Protein AF-A0A4S8NHE9-F1 (afdb_monomer)

Structure (mmCIF, N/CA/C/O backbone):
data_AF-A0A4S8NHE9-F1
#
_entry.id   AF-A0A4S8NHE9-F1
#
loop_
_atom_site.group_PDB
_atom_site.id
_atom_site.type_symbol
_atom_site.label_atom_id
_atom_site.label_alt_id
_atom_site.label_comp_id
_atom_site.label_asym_id
_atom_site.label_entity_id
_atom_site.label_seq_id
_atom_site.pdbx_PDB_ins_code
_atom_site.Cartn_x
_atom_site.Cartn_y
_atom_site.Cartn_z
_atom_site.occupancy
_atom_site.B_iso_or_equiv
_atom_site.auth_seq_id
_atom_site.auth_comp_id
_atom_site.auth_asym_id
_atom_site.auth_atom_id
_atom_site.pdbx_PDB_model_num
ATOM 1 N N . MET A 1 1 ? -18.499 -9.529 12.218 1.00 80.69 1 MET A N 1
ATOM 2 C CA . MET A 1 1 ? -17.441 -8.910 11.389 1.00 80.69 1 MET A CA 1
ATOM 3 C C . MET A 1 1 ? -16.117 -8.971 12.126 1.00 80.69 1 MET A C 1
ATOM 5 O O . MET A 1 1 ? -16.088 -8.641 13.304 1.00 80.69 1 MET A O 1
ATOM 9 N N . LEU A 1 2 ? -15.049 -9.394 11.456 1.00 87.06 2 LEU A N 1
ATOM 10 C CA . LEU A 1 2 ? -13.771 -9.706 12.094 1.00 87.06 2 LEU A CA 1
ATOM 11 C C . LEU A 1 2 ? -13.093 -8.511 12.779 1.00 87.06 2 LEU A C 1
ATOM 13 O O . LEU A 1 2 ? -12.675 -8.647 13.921 1.00 87.06 2 LEU A O 1
ATOM 17 N N . GLY A 1 3 ? -13.027 -7.337 12.139 1.00 91.06 3 GLY A N 1
ATOM 18 C CA . GLY A 1 3 ? -12.397 -6.159 12.755 1.00 91.06 3 GLY A CA 1
ATOM 19 C C . GLY A 1 3 ? -13.032 -5.771 14.095 1.00 91.06 3 GLY A C 1
ATOM 20 O O . GLY A 1 3 ? -12.332 -5.404 15.033 1.00 91.06 3 GLY A O 1
ATOM 21 N N . LEU A 1 4 ? -14.352 -5.952 14.228 1.00 92.31 4 LEU A N 1
ATOM 22 C CA . LEU A 1 4 ? -15.060 -5.788 15.503 1.00 92.31 4 LEU A CA 1
ATOM 23 C C . LEU A 1 4 ? -14.659 -6.847 16.533 1.00 92.31 4 LEU A C 1
ATOM 25 O O . LEU A 1 4 ? -14.508 -6.519 17.705 1.00 92.31 4 LEU A O 1
ATOM 29 N N . ALA A 1 5 ? -14.521 -8.106 16.111 1.00 93.56 5 ALA A N 1
ATOM 30 C CA . ALA A 1 5 ? -14.123 -9.196 16.996 1.00 93.56 5 ALA A CA 1
ATOM 31 C C . ALA A 1 5 ? -12.700 -8.978 17.531 1.00 93.56 5 ALA A C 1
ATOM 33 O O . ALA A 1 5 ? -12.503 -9.009 18.740 1.00 93.56 5 ALA A O 1
ATOM 34 N N . ILE A 1 6 ? -11.753 -8.639 16.651 1.00 94.19 6 ILE A N 1
ATOM 35 C CA . ILE A 1 6 ? -10.363 -8.334 17.018 1.00 94.19 6 ILE A CA 1
ATOM 36 C C . ILE A 1 6 ? -10.301 -7.133 17.968 1.00 94.19 6 ILE A C 1
ATOM 38 O O . ILE A 1 6 ? -9.641 -7.201 19.000 1.00 94.19 6 ILE A O 1
ATOM 42 N N . ALA A 1 7 ? -11.024 -6.048 17.671 1.00 95.75 7 ALA A N 1
ATOM 43 C CA . ALA A 1 7 ? -11.053 -4.872 18.541 1.00 95.75 7 ALA A CA 1
ATOM 44 C C . ALA A 1 7 ? -11.579 -5.191 19.949 1.00 95.75 7 ALA A C 1
ATOM 46 O O . ALA A 1 7 ? -11.034 -4.704 20.938 1.00 95.75 7 ALA A O 1
ATOM 47 N N . ARG A 1 8 ? -12.619 -6.031 20.049 1.00 94.88 8 ARG A N 1
ATOM 48 C CA . ARG A 1 8 ? -13.179 -6.472 21.336 1.00 94.88 8 ARG A CA 1
ATOM 49 C C . ARG A 1 8 ? -12.203 -7.356 22.107 1.00 94.88 8 ARG A C 1
ATOM 51 O O . ARG A 1 8 ? -12.010 -7.114 23.294 1.00 94.88 8 ARG A O 1
ATOM 58 N N . GLU A 1 9 ? -11.587 -8.322 21.434 1.00 96.56 9 GLU A N 1
ATOM 59 C CA . GLU A 1 9 ? -10.632 -9.255 22.038 1.00 96.56 9 GLU A CA 1
ATOM 60 C C . GLU A 1 9 ? -9.410 -8.518 22.597 1.00 96.56 9 GLU A C 1
ATOM 62 O O . GLU A 1 9 ? -9.062 -8.658 23.767 1.00 96.56 9 GLU A O 1
ATOM 67 N N . LEU A 1 10 ? -8.819 -7.634 21.789 1.00 94.69 10 LEU A N 1
ATOM 68 C CA . LEU A 1 10 ? -7.652 -6.842 22.180 1.00 94.69 10 LEU A CA 1
ATOM 69 C C . LEU A 1 10 ? -7.998 -5.657 23.094 1.00 94.69 10 LEU A C 1
ATOM 71 O O . LEU A 1 10 ? -7.098 -4.980 23.585 1.00 94.69 10 LEU A O 1
ATOM 75 N N . ARG A 1 11 ? -9.291 -5.386 23.322 1.00 95.75 11 ARG A N 1
ATOM 76 C CA . ARG A 1 11 ? -9.798 -4.215 24.061 1.00 95.75 11 ARG A CA 1
ATOM 77 C C . ARG A 1 11 ? -9.254 -2.888 23.517 1.00 95.75 11 ARG A C 1
ATOM 79 O O . ARG A 1 11 ? -8.963 -1.963 24.275 1.00 95.75 11 ARG A O 1
ATOM 86 N N . LEU A 1 12 ? -9.136 -2.796 22.196 1.00 96.12 12 LEU A N 1
ATOM 87 C CA . LEU A 1 12 ? -8.629 -1.625 21.484 1.00 96.12 12 LEU A CA 1
ATOM 88 C C . LEU A 1 12 ? -9.765 -0.854 20.797 1.00 96.12 12 LEU A C 1
ATOM 90 O O . LEU A 1 12 ? -10.784 -1.443 20.419 1.00 96.12 12 LEU A O 1
ATOM 94 N N . PRO A 1 13 ? -9.613 0.468 20.591 1.00 95.69 13 PRO A N 1
ATOM 95 C CA . PRO A 1 13 ? -10.589 1.237 19.834 1.00 95.69 13 PRO A CA 1
ATOM 96 C C . PRO A 1 13 ? -10.616 0.782 18.370 1.00 95.69 13 PRO A C 1
ATOM 98 O O . PRO A 1 13 ? -9.572 0.611 17.741 1.00 95.69 13 PRO A O 1
ATOM 101 N N . LEU A 1 14 ? -11.823 0.645 17.816 1.00 97.06 14 LEU A N 1
ATOM 102 C CA . LEU A 1 14 ? -12.029 0.411 16.389 1.00 97.06 14 LEU A CA 1
ATOM 103 C C . LEU A 1 14 ? -12.259 1.736 15.655 1.00 97.06 14 LEU A C 1
ATOM 105 O O . LEU A 1 14 ? -13.184 2.484 15.987 1.00 97.06 14 LEU A O 1
ATOM 109 N N . THR A 1 15 ? -11.470 1.975 14.610 1.00 97.56 15 THR A N 1
ATOM 110 C CA . THR A 1 15 ? -11.735 2.999 13.593 1.00 97.56 15 THR A CA 1
ATOM 111 C C . THR A 1 15 ? -12.095 2.321 12.278 1.00 97.56 15 THR A C 1
ATOM 113 O O . THR A 1 15 ? -11.394 1.421 11.822 1.00 97.56 15 THR A O 1
ATOM 116 N N . VAL A 1 16 ? -13.184 2.754 11.652 1.00 96.81 16 VAL A N 1
ATOM 117 C CA . VAL A 1 16 ? -13.586 2.288 10.323 1.00 96.81 16 VAL A CA 1
ATOM 118 C C . VAL A 1 16 ? -13.052 3.267 9.294 1.00 96.81 16 VAL A C 1
ATOM 120 O O . VAL A 1 16 ? -13.293 4.468 9.386 1.00 96.81 16 VAL A O 1
ATOM 123 N N . LEU A 1 17 ? -12.329 2.756 8.313 1.00 96.06 17 LEU A N 1
ATOM 124 C CA . LEU A 1 17 ? -11.775 3.516 7.211 1.00 96.06 17 LEU A CA 1
ATOM 125 C C . LEU A 1 17 ? -12.515 3.117 5.933 1.00 96.06 17 LEU A C 1
ATOM 127 O O . LEU A 1 17 ? -12.529 1.944 5.581 1.00 96.06 17 LEU A O 1
ATOM 131 N N . SER A 1 18 ? -13.136 4.067 5.237 1.00 94.56 18 SER A N 1
ATOM 132 C CA . SER A 1 18 ? -13.859 3.786 3.988 1.00 94.56 18 SER A CA 1
ATOM 133 C C . SER A 1 18 ? -13.737 4.938 2.989 1.00 94.56 18 SER A C 1
ATOM 135 O O . SER A 1 18 ? -13.280 6.023 3.332 1.00 94.56 18 SER A O 1
ATOM 137 N N . VAL A 1 19 ? -14.132 4.731 1.733 1.00 93.19 19 VAL A N 1
ATOM 138 C CA . VAL A 1 19 ? -14.064 5.774 0.692 1.00 93.19 19 VAL A CA 1
ATOM 139 C C . VAL A 1 19 ? -14.996 6.945 1.031 1.00 93.19 19 VAL A C 1
ATOM 141 O O . VAL A 1 19 ? -14.605 8.112 0.968 1.00 93.19 19 VAL A O 1
ATOM 144 N N . GLN A 1 20 ? -16.221 6.633 1.455 1.00 92.38 20 GLN A N 1
ATOM 145 C CA . GLN A 1 20 ? -17.248 7.589 1.870 1.00 92.38 20 GLN A CA 1
ATOM 146 C C . GLN A 1 20 ? -17.927 7.098 3.146 1.00 92.38 20 GLN A C 1
ATOM 148 O O . GLN A 1 20 ? -17.906 5.907 3.448 1.00 92.38 20 GLN A O 1
ATOM 153 N N . LYS A 1 21 ? -18.559 8.014 3.886 1.00 88.19 21 LYS A N 1
ATOM 154 C CA . LYS A 1 21 ? -19.239 7.677 5.142 1.00 88.19 21 LYS A CA 1
ATOM 155 C C . LYS A 1 21 ? -20.337 6.635 4.913 1.00 88.19 21 LYS A C 1
ATOM 157 O O . LYS A 1 21 ? -20.386 5.639 5.630 1.00 88.19 21 LYS A O 1
ATOM 162 N N . ASP A 1 22 ? -21.134 6.836 3.868 1.00 87.19 22 ASP A N 1
ATOM 163 C CA . ASP A 1 22 ? -22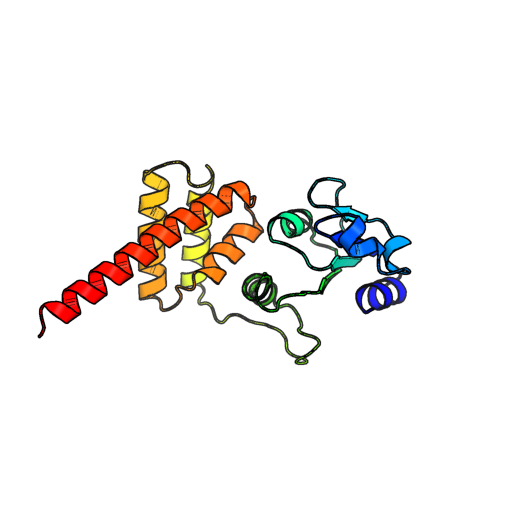.290 5.989 3.570 1.00 87.19 22 ASP A CA 1
ATOM 164 C C . ASP A 1 22 ? -21.897 4.554 3.190 1.00 87.19 22 ASP A C 1
ATOM 166 O O . ASP A 1 22 ? -22.604 3.608 3.521 1.00 87.19 22 ASP A O 1
ATOM 170 N N . GLY A 1 23 ? -20.697 4.362 2.630 1.00 81.00 23 GLY A N 1
ATOM 171 C CA . GLY A 1 23 ? -20.178 3.038 2.270 1.00 81.00 23 GLY A CA 1
ATOM 172 C C . GLY A 1 23 ? -20.006 2.078 3.454 1.00 81.00 23 GLY A C 1
ATOM 173 O O . GLY A 1 23 ? -20.049 0.864 3.263 1.00 81.00 23 GLY A O 1
ATOM 174 N N . ALA A 1 24 ? -19.850 2.601 4.675 1.00 81.81 24 ALA A N 1
ATOM 175 C CA . ALA A 1 24 ? -19.736 1.800 5.895 1.00 81.81 24 ALA A CA 1
ATOM 176 C C . ALA A 1 24 ? -20.990 1.859 6.783 1.00 81.81 24 ALA A C 1
ATOM 178 O O . ALA A 1 24 ? -21.284 0.893 7.490 1.00 81.81 24 ALA A O 1
ATOM 179 N N . THR A 1 25 ? -21.748 2.962 6.770 1.00 85.94 25 THR A N 1
ATOM 180 C CA . THR A 1 25 ? -22.905 3.142 7.670 1.00 85.94 25 THR A CA 1
ATOM 181 C C . THR A 1 25 ? -24.099 2.257 7.326 1.00 85.94 25 THR A C 1
ATOM 183 O O . THR A 1 25 ? -24.939 2.038 8.197 1.00 85.94 25 THR A O 1
ATOM 186 N N . HIS A 1 26 ? -24.162 1.683 6.119 1.00 83.19 26 HIS A N 1
ATOM 187 C CA . HIS A 1 26 ? -25.145 0.644 5.789 1.00 83.19 26 HIS A CA 1
ATOM 188 C C . HIS A 1 26 ? -25.044 -0.589 6.700 1.00 83.19 26 HIS A C 1
ATOM 190 O O . HIS A 1 26 ? -26.033 -1.300 6.867 1.00 83.19 26 HIS A O 1
ATOM 196 N N . HIS A 1 27 ? -23.885 -0.837 7.322 1.00 86.19 27 HIS A N 1
ATOM 197 C CA . HIS A 1 27 ? -23.735 -1.884 8.324 1.00 86.19 27 HIS A CA 1
ATOM 198 C C . HIS A 1 27 ? -23.999 -1.316 9.736 1.00 86.19 27 HIS A C 1
ATOM 200 O O . HIS A 1 27 ? -23.167 -0.554 10.245 1.00 86.19 27 HIS A O 1
ATOM 206 N N . PRO A 1 28 ? -25.077 -1.727 10.442 1.00 88.75 28 PRO A N 1
ATOM 207 C CA . PRO A 1 28 ? -25.485 -1.111 11.711 1.00 88.75 28 PRO A CA 1
ATOM 208 C C . PRO A 1 28 ? -24.408 -1.129 12.799 1.00 88.75 28 PRO A C 1
ATOM 210 O O . PRO A 1 28 ? -24.286 -0.180 13.568 1.00 88.75 28 PRO A O 1
ATOM 213 N N . GLU A 1 29 ? -23.596 -2.189 12.859 1.00 90.81 29 GLU A N 1
ATOM 214 C CA . GLU A 1 29 ? -22.486 -2.244 13.817 1.00 90.81 29 GLU A CA 1
ATOM 215 C C . GLU A 1 29 ? -21.353 -1.268 13.476 1.00 90.81 29 GLU A C 1
ATOM 217 O O . GLU A 1 29 ? -20.768 -0.713 14.395 1.00 90.81 29 GLU A O 1
ATOM 222 N N . LEU A 1 30 ? -21.053 -1.005 12.196 1.00 91.19 30 LEU A N 1
ATOM 223 C CA . LEU A 1 30 ? -19.977 -0.074 11.820 1.00 91.19 30 LEU A CA 1
ATOM 224 C C . LEU A 1 30 ? -20.369 1.376 12.058 1.00 91.19 30 LEU A C 1
ATOM 226 O O . LEU A 1 30 ? -19.530 2.174 12.467 1.00 91.19 30 LEU A O 1
ATOM 230 N N . ALA A 1 31 ? -21.647 1.700 11.853 1.00 91.88 31 ALA A N 1
ATOM 231 C CA . ALA A 1 31 ? -22.186 3.036 12.081 1.00 91.88 31 ALA A CA 1
ATOM 232 C C . ALA A 1 31 ? -21.992 3.535 13.529 1.00 91.88 31 ALA A C 1
ATOM 234 O O . ALA A 1 31 ? -22.023 4.740 13.768 1.00 91.88 31 ALA A O 1
ATOM 235 N N . LYS A 1 32 ? -21.768 2.623 14.487 1.00 93.38 32 LYS A N 1
ATOM 236 C CA . LYS A 1 32 ? -21.513 2.926 15.907 1.00 93.38 32 LYS A CA 1
ATOM 237 C C . LYS A 1 32 ? -20.076 3.374 16.192 1.00 93.38 32 LYS A C 1
ATOM 239 O O . LYS A 1 32 ? -19.795 3.832 17.296 1.00 93.38 32 LYS A O 1
ATOM 244 N N . HIS A 1 33 ? -19.164 3.219 15.236 1.00 94.31 33 HIS A N 1
ATOM 245 C CA . HIS A 1 33 ? -17.744 3.512 15.412 1.00 94.31 33 HIS A CA 1
ATOM 246 C C . HIS A 1 33 ? -17.332 4.803 14.708 1.00 94.31 33 HIS A C 1
ATOM 248 O O . HIS A 1 33 ? -18.052 5.359 13.879 1.00 94.31 33 HIS A O 1
ATOM 254 N N . ARG A 1 34 ? -16.131 5.291 15.034 1.00 95.44 34 ARG A N 1
ATOM 255 C CA . ARG A 1 34 ? -15.528 6.417 14.322 1.00 95.44 34 ARG A CA 1
ATOM 256 C C . ARG A 1 34 ? -15.280 6.010 12.871 1.00 95.44 34 ARG A C 1
ATOM 258 O O . ARG A 1 34 ? -14.542 5.060 12.625 1.00 95.44 34 ARG A O 1
ATOM 265 N N . ILE A 1 35 ? -15.851 6.764 11.934 1.00 95.75 35 ILE A N 1
ATOM 266 C CA . ILE A 1 35 ? -15.640 6.571 10.496 1.00 95.75 35 ILE A CA 1
ATOM 267 C C . ILE A 1 35 ? -14.708 7.665 9.979 1.00 95.75 35 ILE A C 1
ATOM 269 O O . ILE A 1 35 ? -15.001 8.857 10.095 1.00 95.75 35 ILE A O 1
ATOM 273 N N . VAL A 1 36 ? -13.590 7.245 9.403 1.00 96.69 36 VAL A N 1
ATOM 274 C CA . VAL A 1 36 ? -12.647 8.074 8.653 1.00 96.69 36 VAL A CA 1
ATOM 275 C C . VAL A 1 36 ? -12.891 7.821 7.171 1.00 96.69 36 VAL A C 1
ATOM 277 O O . VAL A 1 36 ? -13.044 6.676 6.745 1.00 96.69 36 VAL A O 1
ATOM 280 N N . THR A 1 37 ? -12.949 8.895 6.387 1.00 95.44 37 THR A N 1
ATOM 281 C CA . THR A 1 37 ? -13.148 8.810 4.934 1.00 95.44 37 THR A CA 1
ATOM 282 C C . THR A 1 37 ? -11.927 9.321 4.195 1.00 95.44 37 THR A C 1
ATOM 284 O O . THR A 1 37 ? -11.097 9.989 4.807 1.00 95.44 37 THR A O 1
ATOM 287 N N . GLU A 1 38 ? -11.828 9.110 2.880 1.00 92.88 38 GLU A N 1
ATOM 288 C CA . GLU A 1 38 ? -10.770 9.735 2.067 1.00 92.88 38 GLU A CA 1
ATOM 289 C C . GLU A 1 38 ? -10.667 11.251 2.303 1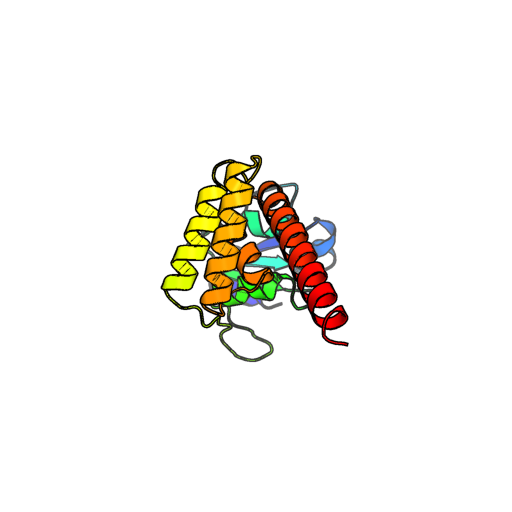.00 92.88 38 GLU A C 1
ATOM 291 O O . GLU A 1 38 ? -9.570 11.801 2.405 1.00 92.88 38 GLU A O 1
ATOM 296 N N . ARG A 1 39 ? -11.816 11.933 2.409 1.00 92.38 39 ARG A N 1
ATOM 297 C CA . ARG A 1 39 ? -11.895 13.399 2.478 1.00 92.38 39 ARG A CA 1
ATOM 298 C C . ARG A 1 39 ? -11.883 13.959 3.897 1.00 92.38 39 ARG A C 1
ATOM 300 O O . ARG A 1 39 ? -11.738 15.167 4.051 1.00 92.38 39 ARG A O 1
ATOM 307 N N . SER A 1 40 ? -12.063 13.134 4.928 1.00 92.94 40 SER A N 1
ATOM 308 C CA . SER A 1 40 ? -12.237 13.632 6.295 1.00 92.94 40 SER A CA 1
ATOM 309 C C . SER A 1 40 ? -11.681 12.701 7.366 1.00 92.94 40 SER A C 1
ATOM 311 O O . SER A 1 40 ? -11.786 11.479 7.287 1.00 92.94 40 SER A O 1
ATOM 313 N N . GLY A 1 41 ? -11.127 13.316 8.413 1.00 94.12 41 GLY A N 1
ATOM 314 C CA . GLY A 1 41 ? -10.575 12.622 9.570 1.00 94.12 41 GLY A CA 1
ATOM 315 C C . GLY A 1 41 ? -9.174 12.049 9.350 1.00 94.12 41 GLY A C 1
ATOM 316 O O . GLY A 1 41 ? -8.648 11.989 8.235 1.00 94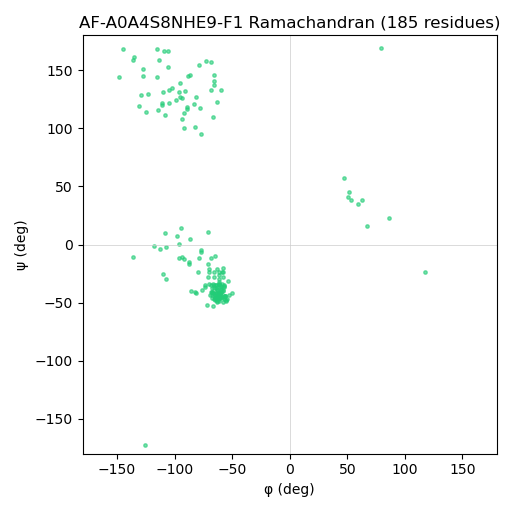.12 41 GLY A O 1
ATOM 317 N N . SER A 1 42 ? -8.584 11.621 10.458 1.00 94.88 42 SER A N 1
ATOM 318 C CA . SER A 1 42 ? -7.310 10.913 10.549 1.00 94.88 42 SER A CA 1
ATOM 319 C C . SER A 1 42 ? -7.502 9.633 11.355 1.00 94.88 42 SER A C 1
ATOM 321 O O . SER A 1 42 ? -8.373 9.567 12.227 1.00 94.88 42 SER A O 1
ATOM 323 N N . VAL A 1 43 ? -6.697 8.620 11.061 1.00 96.12 43 VAL A N 1
ATOM 324 C CA . VAL A 1 43 ? -6.634 7.402 11.866 1.00 96.12 43 VAL A CA 1
ATOM 325 C C . VAL A 1 43 ? -5.555 7.611 12.926 1.00 96.12 43 VAL A C 1
ATOM 327 O O . VAL A 1 43 ? -4.491 8.133 12.613 1.00 96.12 43 VAL A O 1
ATOM 330 N N . ALA A 1 44 ? -5.861 7.292 14.182 1.00 93.50 44 ALA A N 1
ATOM 331 C CA . ALA A 1 44 ? -4.874 7.331 15.258 1.00 93.50 44 ALA A CA 1
ATOM 332 C C . ALA A 1 44 ? -4.134 5.993 15.318 1.00 93.50 44 ALA A C 1
ATOM 334 O O . ALA A 1 44 ? -4.750 4.954 15.077 1.00 93.50 44 ALA A O 1
ATOM 335 N N . ASP A 1 45 ? -2.851 6.026 15.669 1.00 96.25 45 ASP A N 1
ATOM 336 C CA . ASP A 1 45 ? -2.062 4.808 15.832 1.00 96.25 45 ASP A CA 1
ATOM 337 C C . ASP A 1 45 ? -2.325 4.108 17.179 1.00 96.25 45 ASP A C 1
ATOM 339 O O . ASP A 1 45 ? -2.721 4.749 18.155 1.00 96.25 45 ASP A O 1
ATOM 343 N N . GLY A 1 46 ? -2.106 2.792 17.232 1.00 95.50 46 GLY A N 1
ATOM 344 C CA . GLY A 1 46 ? -2.328 1.949 18.411 1.00 95.50 46 GLY A CA 1
ATOM 345 C C . GLY A 1 46 ? -3.754 1.411 18.575 1.00 95.50 46 GLY A C 1
ATOM 346 O O . GLY A 1 46 ? -4.157 1.095 19.693 1.00 95.50 46 GLY A O 1
ATOM 347 N N . GLY A 1 47 ? -4.540 1.326 17.497 1.00 96.50 47 GLY A N 1
ATOM 348 C CA . GLY A 1 47 ? -5.906 0.788 17.519 1.00 96.50 47 GLY A CA 1
ATOM 349 C C . GLY A 1 47 ? -6.134 -0.338 16.511 1.00 96.50 47 GLY A C 1
ATOM 350 O O . GLY A 1 47 ? -5.208 -0.798 15.846 1.00 96.50 47 GLY A O 1
ATOM 351 N N . VAL A 1 48 ? -7.391 -0.760 16.364 1.00 97.75 48 VAL A N 1
ATOM 352 C CA . VAL A 1 48 ? -7.807 -1.602 15.234 1.00 97.75 48 VAL A CA 1
ATOM 353 C C . VAL A 1 48 ? -8.390 -0.709 14.149 1.00 97.75 48 VAL A C 1
ATOM 355 O O . VAL A 1 48 ? -9.259 0.127 14.413 1.00 97.75 48 VAL A O 1
ATOM 358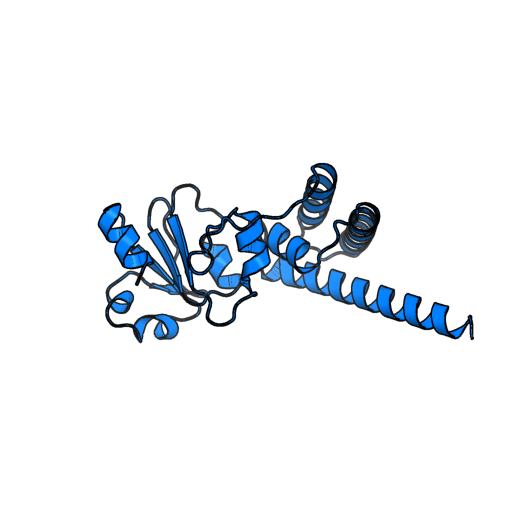 N N . VAL A 1 49 ? -7.935 -0.900 12.916 1.00 97.81 49 VAL A N 1
ATOM 359 C CA . VAL A 1 49 ? -8.436 -0.185 11.745 1.00 97.81 49 VAL A CA 1
ATOM 360 C C . VAL A 1 49 ? -9.114 -1.177 10.822 1.00 97.81 49 VAL A C 1
ATOM 362 O O . VAL A 1 49 ? -8.462 -2.060 10.279 1.00 97.81 49 VAL A O 1
ATOM 365 N N . LEU A 1 50 ? -10.421 -1.029 10.621 1.00 96.75 50 LEU A N 1
ATOM 366 C CA . LEU A 1 50 ? -11.140 -1.775 9.593 1.00 96.75 50 LEU A CA 1
ATOM 367 C C . LEU A 1 50 ? -11.159 -0.953 8.303 1.00 96.75 50 LEU A C 1
ATOM 369 O O . LEU A 1 50 ? -11.970 -0.036 8.173 1.00 96.75 50 LEU A O 1
ATOM 373 N N . ALA A 1 51 ? -10.280 -1.286 7.362 1.00 95.44 51 ALA A N 1
ATOM 374 C CA . ALA A 1 51 ? -10.292 -0.753 6.007 1.00 95.44 51 ALA A CA 1
ATOM 375 C C . ALA A 1 51 ? -11.402 -1.449 5.203 1.00 95.44 51 ALA A C 1
ATOM 377 O O . ALA A 1 51 ? -11.235 -2.559 4.701 1.00 95.44 51 ALA A O 1
ATOM 378 N N . TRP A 1 52 ? -12.567 -0.806 5.145 1.00 93.75 52 TRP A N 1
ATOM 379 C CA . TRP A 1 52 ? -13.788 -1.319 4.536 1.00 93.75 52 TRP A CA 1
ATOM 380 C C . TRP A 1 52 ? -13.915 -0.871 3.080 1.00 93.75 52 TRP A C 1
ATOM 382 O O . TRP A 1 52 ? -14.215 0.300 2.810 1.00 93.75 52 TRP A O 1
ATOM 392 N N . CYS A 1 53 ? -13.717 -1.824 2.167 1.00 91.06 53 CYS A N 1
ATOM 393 C CA . CYS A 1 53 ? -13.675 -1.630 0.718 1.00 91.06 53 CYS A CA 1
ATOM 394 C C . CYS A 1 53 ? -12.774 -0.439 0.344 1.00 91.06 53 CYS A C 1
ATOM 396 O O . CYS A 1 53 ? -13.262 0.552 -0.215 1.00 91.06 53 CYS A O 1
ATOM 398 N N . PRO A 1 54 ? -11.492 -0.459 0.759 1.00 92.19 54 PRO A N 1
ATOM 399 C CA . PRO A 1 54 ? -10.618 0.686 0.588 1.00 92.19 54 PRO A CA 1
ATOM 400 C C . PRO A 1 54 ? -10.209 0.852 -0.877 1.00 92.19 54 PRO A C 1
ATOM 402 O O . PRO A 1 54 ? -10.187 -0.102 -1.643 1.00 92.19 54 PRO A O 1
ATOM 405 N N . ARG A 1 55 ? -9.819 2.078 -1.222 1.00 91.44 55 ARG A N 1
ATOM 406 C CA . ARG A 1 55 ? -9.033 2.399 -2.420 1.00 91.44 55 ARG A CA 1
ATOM 407 C C . ARG A 1 55 ? -7.632 2.802 -1.988 1.00 91.44 55 ARG A C 1
ATOM 409 O O . ARG A 1 55 ? -7.431 3.149 -0.820 1.00 91.44 55 ARG A O 1
ATOM 416 N N . HIS A 1 56 ? -6.688 2.871 -2.924 1.00 91.56 56 HIS A N 1
ATOM 417 C CA . HIS A 1 56 ? -5.312 3.286 -2.621 1.00 91.56 56 HIS A CA 1
ATOM 418 C C . HIS A 1 56 ? -5.238 4.624 -1.869 1.00 91.56 56 HIS A C 1
ATOM 420 O O . HIS A 1 56 ? -4.569 4.729 -0.843 1.00 91.56 56 HIS A O 1
ATOM 426 N N . LYS A 1 57 ? -6.028 5.615 -2.296 1.00 91.94 57 LYS A N 1
ATOM 427 C CA . LYS A 1 57 ? -6.110 6.918 -1.625 1.00 91.94 57 LYS A CA 1
ATOM 428 C C . LYS A 1 57 ? -6.586 6.822 -0.174 1.00 91.94 57 LYS A C 1
ATOM 430 O O . LYS A 1 57 ? -6.136 7.574 0.687 1.00 91.94 57 LYS A O 1
ATOM 435 N N . THR A 1 58 ? -7.511 5.912 0.117 1.00 92.19 58 THR A N 1
ATOM 436 C CA . THR A 1 58 ? -7.965 5.673 1.488 1.00 92.19 58 THR A CA 1
ATOM 437 C C . THR A 1 58 ? -6.844 5.056 2.325 1.00 92.19 58 THR A C 1
ATOM 439 O O . THR A 1 58 ? -6.646 5.464 3.470 1.00 92.19 58 THR A O 1
ATOM 442 N N . MET A 1 59 ? -6.082 4.124 1.743 1.00 92.88 59 MET A N 1
ATOM 443 C CA . MET A 1 59 ? -4.973 3.421 2.399 1.00 92.88 59 MET A CA 1
ATOM 444 C C . MET A 1 59 ? -3.789 4.331 2.758 1.00 92.88 59 MET A C 1
ATOM 446 O O . MET A 1 59 ? -3.089 4.056 3.730 1.00 92.88 59 MET A O 1
ATOM 450 N N . GLU A 1 60 ? -3.601 5.471 2.087 1.00 92.88 60 GLU A N 1
ATOM 451 C CA . GLU A 1 60 ? -2.598 6.472 2.501 1.00 92.88 60 GLU A CA 1
ATOM 452 C C . GLU A 1 60 ? -2.749 6.897 3.970 1.00 92.88 60 GLU A C 1
ATOM 454 O O . GLU A 1 60 ? -1.774 7.219 4.649 1.00 92.88 60 GLU A O 1
ATOM 459 N N . LYS A 1 61 ? -3.981 6.893 4.498 1.00 93.31 61 LYS A N 1
ATOM 460 C CA . LYS A 1 61 ? -4.264 7.320 5.877 1.00 93.31 61 LYS A CA 1
ATOM 461 C C . LYS A 1 61 ? -3.710 6.379 6.933 1.00 93.31 61 LYS A C 1
ATOM 463 O O . LYS A 1 61 ? -3.719 6.755 8.101 1.00 93.31 61 LYS A O 1
ATOM 468 N N . ILE A 1 62 ? -3.261 5.192 6.540 1.00 93.62 62 ILE A N 1
ATOM 469 C CA . ILE A 1 62 ? -2.748 4.179 7.460 1.00 93.62 62 ILE A CA 1
ATOM 470 C C . ILE A 1 62 ? -1.279 3.828 7.213 1.00 93.62 62 ILE A C 1
ATOM 472 O O . ILE A 1 62 ? -0.719 3.042 7.965 1.00 93.62 62 ILE A O 1
ATOM 476 N N . GLN A 1 63 ? -0.632 4.432 6.206 1.00 89.88 63 GLN A N 1
ATOM 477 C CA . GLN A 1 63 ? 0.759 4.120 5.838 1.00 89.88 63 GLN A CA 1
ATOM 478 C C . GLN A 1 63 ? 1.777 4.410 6.955 1.00 89.88 63 GLN A C 1
ATOM 480 O O . GLN A 1 63 ? 2.837 3.802 6.997 1.00 89.88 63 GLN A O 1
ATOM 485 N N . HIS A 1 64 ? 1.446 5.347 7.845 1.00 88.94 64 HIS A N 1
ATOM 486 C CA . HIS A 1 64 ? 2.300 5.815 8.937 1.00 88.94 64 HIS A CA 1
ATOM 487 C C . HIS A 1 64 ? 2.012 5.114 10.272 1.00 88.94 64 HIS A C 1
ATOM 489 O O . HIS A 1 64 ? 2.590 5.491 11.287 1.00 88.94 64 HIS A O 1
ATOM 495 N N . LEU A 1 65 ? 1.058 4.179 10.303 1.00 93.31 65 LEU A N 1
ATOM 496 C CA . LEU A 1 65 ? 0.689 3.483 11.531 1.00 93.31 65 LEU A CA 1
ATOM 497 C C . LEU A 1 65 ? 1.678 2.348 11.782 1.00 93.31 65 LEU A C 1
ATOM 499 O O . LEU A 1 65 ? 1.867 1.491 10.922 1.00 93.31 65 LEU A O 1
ATOM 503 N N . GLU A 1 66 ? 2.267 2.326 12.972 1.00 92.88 66 GLU A N 1
ATOM 504 C CA . GLU A 1 66 ? 3.271 1.332 13.361 1.00 92.88 66 GLU A CA 1
ATOM 505 C C . GLU A 1 66 ? 2.731 0.355 14.410 1.00 92.88 66 GLU A C 1
ATOM 507 O O . GLU A 1 66 ? 3.212 -0.769 14.528 1.00 92.88 66 GLU A O 1
ATOM 512 N N . LYS A 1 67 ? 1.725 0.775 15.187 1.00 95.38 67 LYS A N 1
ATOM 513 C CA . LYS A 1 67 ? 1.205 0.034 16.351 1.00 95.38 67 LYS A CA 1
ATOM 514 C C . LYS A 1 67 ? -0.211 -0.495 16.149 1.00 95.38 67 LYS A C 1
ATOM 516 O O . LYS A 1 67 ? -0.759 -1.143 17.039 1.00 95.38 67 LYS A O 1
ATOM 521 N N . SER A 1 68 ? -0.834 -0.167 15.023 1.00 96.25 68 SER A N 1
ATOM 522 C CA . SER A 1 68 ? -2.222 -0.519 14.738 1.00 96.25 68 SER A CA 1
ATOM 523 C C . SER A 1 68 ? -2.350 -1.885 14.076 1.00 96.25 68 SER A C 1
ATOM 525 O O . SER A 1 68 ? -1.553 -2.249 13.216 1.00 96.25 68 SER A O 1
ATOM 527 N N . VAL A 1 69 ? -3.424 -2.603 14.403 1.00 95.56 69 VAL A N 1
ATOM 528 C CA . VAL A 1 69 ? -3.837 -3.800 13.661 1.00 95.56 69 VAL A CA 1
ATOM 529 C C . VAL A 1 69 ? -4.771 -3.370 12.537 1.00 95.56 69 VAL A C 1
ATOM 531 O O . VAL A 1 69 ? -5.850 -2.830 12.788 1.00 95.56 69 VAL A O 1
ATOM 534 N N . VAL A 1 70 ? -4.371 -3.616 11.293 1.00 95.62 70 VAL A N 1
ATOM 535 C CA . VAL A 1 70 ? -5.177 -3.296 10.112 1.00 95.62 70 VAL A CA 1
ATOM 536 C C . VAL A 1 70 ? -5.902 -4.549 9.639 1.00 95.62 70 VAL A C 1
ATOM 538 O O . VAL A 1 70 ? -5.284 -5.568 9.352 1.00 95.62 70 VAL A O 1
ATOM 541 N N . VAL A 1 71 ? -7.223 -4.456 9.531 1.00 95.62 71 VAL A N 1
ATOM 542 C CA . VAL A 1 71 ? -8.088 -5.481 8.948 1.00 95.62 71 VAL A CA 1
ATOM 543 C C . VAL A 1 71 ? -8.645 -4.936 7.648 1.00 95.62 71 VAL A C 1
ATOM 545 O O . VAL A 1 71 ? -9.339 -3.918 7.647 1.00 95.62 71 VAL A O 1
ATOM 548 N N . LEU A 1 72 ? -8.352 -5.615 6.548 1.00 93.75 72 LEU A N 1
ATOM 549 C CA . LEU A 1 72 ? -8.732 -5.192 5.209 1.00 93.75 72 LEU A CA 1
ATOM 550 C C . LEU A 1 72 ? -9.892 -6.047 4.696 1.00 93.75 72 LEU A C 1
ATOM 552 O O . LEU A 1 72 ? -9.880 -7.268 4.830 1.00 93.75 72 LEU A O 1
ATOM 556 N N . VAL A 1 73 ? -10.915 -5.394 4.148 1.00 91.25 73 VAL A N 1
ATOM 557 C CA . VAL A 1 73 ? -12.055 -6.054 3.505 1.00 91.25 73 VAL A CA 1
ATOM 558 C C . VAL A 1 73 ? -12.194 -5.500 2.096 1.00 91.25 73 VAL A C 1
ATOM 560 O O . VAL A 1 73 ? -12.517 -4.326 1.928 1.00 91.25 73 VAL A O 1
ATOM 563 N N . GLU A 1 74 ? -11.965 -6.341 1.094 1.00 83.25 74 GLU A N 1
ATOM 564 C CA . GLU A 1 74 ? -12.117 -6.001 -0.322 1.00 83.25 74 GLU A CA 1
ATOM 565 C C . GLU A 1 74 ? -13.487 -6.423 -0.856 1.00 83.25 74 GLU A C 1
ATOM 567 O O . GLU A 1 74 ? -13.984 -7.505 -0.547 1.00 83.25 74 GLU A O 1
ATOM 572 N N . TRP A 1 75 ? -14.089 -5.564 -1.685 1.00 75.38 75 TRP A N 1
ATOM 573 C CA . TRP A 1 75 ? -15.262 -5.928 -2.487 1.00 75.38 75 TRP A CA 1
ATOM 574 C C . TRP A 1 75 ? -14.855 -6.587 -3.808 1.00 75.38 75 TRP A C 1
ATOM 576 O O . TRP A 1 75 ? -15.483 -7.547 -4.247 1.00 75.38 75 TRP A O 1
ATOM 586 N N . ILE A 1 76 ? -13.800 -6.061 -4.438 1.00 72.12 76 ILE A N 1
ATOM 587 C CA . ILE A 1 76 ? -13.170 -6.621 -5.633 1.00 72.12 76 ILE A CA 1
ATOM 588 C C . ILE A 1 76 ? -11.826 -7.190 -5.179 1.00 72.12 76 ILE A C 1
ATOM 590 O O . ILE A 1 76 ? -10.962 -6.401 -4.800 1.00 72.12 76 ILE A O 1
ATOM 594 N N . PRO A 1 77 ? -11.645 -8.520 -5.178 1.00 69.44 77 PRO A N 1
ATOM 595 C CA . PRO A 1 77 ? -10.355 -9.115 -4.866 1.00 69.44 77 PRO A CA 1
ATOM 596 C C . PRO A 1 77 ? -9.291 -8.637 -5.855 1.00 69.44 77 PRO A C 1
ATOM 598 O O . PRO A 1 77 ? -9.523 -8.661 -7.065 1.00 69.44 77 PRO A O 1
ATOM 601 N N . GLY A 1 78 ? -8.133 -8.235 -5.342 1.00 75.75 78 GLY A N 1
ATOM 602 C CA . GLY A 1 78 ? -6.941 -7.981 -6.151 1.00 75.75 78 GLY A CA 1
ATOM 603 C C . GLY A 1 78 ? -6.461 -6.535 -6.110 1.00 75.75 78 GLY A C 1
ATOM 604 O O . GLY A 1 78 ? -5.271 -6.298 -6.299 1.00 75.75 78 GLY A O 1
ATOM 605 N N . GLU A 1 79 ? -7.332 -5.565 -5.798 1.00 83.44 79 GLU A N 1
ATOM 606 C CA . GLU A 1 79 ? -6.948 -4.143 -5.792 1.00 83.44 79 GLU A CA 1
ATOM 607 C C . GLU A 1 79 ? -5.844 -3.870 -4.758 1.00 83.44 79 GLU A C 1
ATOM 609 O O . GLU A 1 79 ? -4.948 -3.060 -4.996 1.00 83.44 79 GLU A O 1
ATOM 614 N N . MET A 1 80 ? -5.870 -4.571 -3.619 1.00 90.50 80 MET A N 1
ATOM 615 C CA . MET A 1 80 ? -4.860 -4.424 -2.563 1.00 90.50 80 MET A CA 1
ATOM 616 C C . MET A 1 80 ? -3.917 -5.628 -2.456 1.00 90.50 80 MET A C 1
ATOM 618 O O . MET A 1 80 ? -3.118 -5.684 -1.522 1.00 90.50 80 MET A O 1
ATOM 622 N N . GLU A 1 81 ? -3.942 -6.570 -3.402 1.00 91.06 81 GLU A N 1
ATOM 623 C CA . GLU A 1 81 ? -3.193 -7.829 -3.294 1.00 91.06 81 GLU A CA 1
ATOM 624 C C . GLU A 1 81 ? -1.677 -7.611 -3.203 1.00 91.06 81 GLU A C 1
ATOM 626 O O . GLU A 1 81 ? -1.022 -8.178 -2.328 1.00 91.06 81 GLU A O 1
ATOM 631 N N . ALA A 1 82 ? -1.105 -6.759 -4.057 1.00 92.31 82 ALA A N 1
ATOM 632 C CA . ALA A 1 82 ? 0.326 -6.458 -4.014 1.00 92.31 82 ALA A CA 1
ATOM 633 C C . ALA A 1 82 ? 0.733 -5.781 -2.691 1.00 92.31 82 ALA A C 1
ATOM 635 O O . ALA A 1 82 ? 1.773 -6.106 -2.119 1.00 92.31 82 ALA A O 1
ATOM 636 N N . TRP A 1 83 ? -0.114 -4.893 -2.155 1.00 92.31 83 TRP A N 1
ATOM 637 C CA . TRP A 1 83 ? 0.099 -4.294 -0.835 1.00 92.31 83 TRP A CA 1
ATOM 638 C C . TRP A 1 83 ? 0.029 -5.350 0.276 1.00 92.31 83 TRP A C 1
ATOM 640 O O . TRP A 1 83 ? 0.887 -5.374 1.156 1.00 92.31 83 TRP A O 1
ATOM 650 N N . ALA A 1 84 ? -0.949 -6.255 0.210 1.00 92.44 84 ALA A N 1
ATOM 651 C CA . ALA A 1 84 ? -1.127 -7.333 1.174 1.00 92.44 84 ALA A CA 1
ATOM 652 C C . ALA A 1 84 ? 0.082 -8.283 1.184 1.00 92.44 84 ALA A C 1
ATOM 654 O O . ALA A 1 84 ? 0.603 -8.591 2.255 1.00 92.44 84 ALA A O 1
ATOM 655 N N . LYS A 1 85 ? 0.601 -8.661 0.007 1.00 93.56 85 LYS A N 1
ATOM 656 C CA . LYS A 1 85 ? 1.837 -9.455 -0.128 1.00 93.56 85 LYS A CA 1
ATOM 657 C C . LYS A 1 85 ? 3.053 -8.740 0.461 1.00 93.56 85 LYS A C 1
ATOM 659 O O . LYS A 1 85 ? 3.808 -9.349 1.213 1.00 93.56 85 LYS A O 1
ATOM 664 N N . LEU A 1 86 ? 3.222 -7.445 0.176 1.00 92.50 86 LEU A N 1
ATOM 665 C CA . LEU A 1 86 ? 4.314 -6.636 0.736 1.00 92.50 86 LEU A CA 1
ATOM 666 C C . LEU A 1 86 ? 4.256 -6.534 2.265 1.00 92.50 86 LEU A C 1
ATOM 668 O O . LEU A 1 86 ? 5.293 -6.469 2.919 1.00 92.50 86 LEU A O 1
ATOM 672 N N . LYS A 1 87 ? 3.051 -6.505 2.843 1.00 91.50 87 LYS A N 1
ATOM 673 C CA . LYS A 1 87 ? 2.841 -6.450 4.297 1.00 91.50 87 LYS A CA 1
ATOM 674 C C . LYS A 1 87 ? 2.818 -7.816 4.975 1.00 91.50 87 LYS A C 1
ATOM 676 O O . LYS A 1 87 ? 2.553 -7.865 6.172 1.00 91.50 87 LYS A O 1
ATOM 681 N N . GLN A 1 88 ? 3.078 -8.894 4.237 1.00 93.94 88 GLN A N 1
ATOM 682 C CA . GLN A 1 88 ? 2.941 -10.261 4.734 1.00 93.94 88 GLN A CA 1
ATOM 683 C C . GLN A 1 88 ? 1.576 -10.501 5.396 1.00 93.94 88 GLN A C 1
ATOM 685 O O . GLN A 1 88 ? 1.464 -11.081 6.477 1.00 93.94 88 GLN A O 1
ATOM 690 N N . ALA A 1 89 ? 0.523 -9.957 4.783 1.00 93.56 89 ALA A N 1
ATOM 691 C CA . ALA A 1 89 ? -0.814 -9.996 5.343 1.00 93.56 89 ALA A CA 1
ATOM 692 C C . ALA A 1 89 ? -1.330 -11.436 5.390 1.00 93.56 89 ALA A C 1
ATOM 694 O O . ALA A 1 89 ? -1.145 -12.216 4.459 1.00 93.56 89 ALA A O 1
ATOM 695 N N . TYR A 1 90 ? -2.023 -11.779 6.467 1.00 94.69 90 TYR A N 1
ATOM 696 C CA . TYR A 1 90 ? -2.669 -13.075 6.595 1.00 94.69 90 TYR A CA 1
ATOM 697 C C . TYR A 1 90 ? -4.036 -13.064 5.894 1.00 94.69 90 TYR A C 1
ATOM 699 O O . TYR A 1 90 ? -4.911 -12.257 6.225 1.00 94.69 90 TYR A O 1
ATOM 707 N N . ASN A 1 91 ? -4.215 -13.956 4.919 1.00 93.25 91 ASN A N 1
ATOM 708 C CA . ASN A 1 91 ? -5.467 -14.151 4.205 1.00 93.25 91 ASN A CA 1
ATOM 709 C C . ASN A 1 91 ? -6.331 -15.181 4.935 1.00 93.25 91 ASN A C 1
ATOM 711 O O . ASN A 1 91 ? -6.012 -16.359 5.028 1.00 93.25 91 ASN A O 1
ATOM 715 N N . ILE A 1 92 ? -7.478 -14.718 5.409 1.00 90.38 92 ILE A N 1
ATOM 716 C CA . ILE A 1 92 ? -8.376 -15.480 6.281 1.00 90.38 92 ILE A CA 1
ATOM 717 C C . ILE A 1 92 ? -9.230 -16.474 5.499 1.00 90.38 92 ILE A C 1
ATOM 719 O O . ILE A 1 92 ? -9.724 -17.444 6.063 1.00 90.38 92 ILE A O 1
ATOM 723 N N . VAL A 1 93 ? -9.434 -16.226 4.205 1.00 89.31 93 VAL A N 1
ATOM 724 C CA . VAL A 1 93 ? -10.189 -17.138 3.342 1.00 89.31 93 VAL A CA 1
ATOM 725 C C . VAL A 1 93 ? -9.335 -18.348 2.983 1.00 89.31 93 VAL A C 1
ATOM 727 O O . VAL A 1 93 ? -9.859 -19.457 2.936 1.00 89.31 93 VAL A O 1
ATOM 730 N N . THR A 1 94 ? -8.040 -18.137 2.735 1.00 91.69 94 THR A N 1
ATOM 731 C CA . THR A 1 94 ? -7.114 -19.206 2.335 1.00 91.69 94 THR A CA 1
ATOM 732 C C . THR A 1 94 ? -6.319 -19.799 3.496 1.00 91.69 94 THR A C 1
ATOM 734 O O . THR A 1 94 ? -5.720 -20.846 3.303 1.00 91.69 94 THR A O 1
ATOM 737 N N . ASP A 1 95 ? -6.345 -19.181 4.682 1.00 94.75 95 ASP A N 1
ATOM 738 C CA . ASP A 1 95 ? -5.531 -19.565 5.849 1.00 94.75 95 ASP A CA 1
ATOM 739 C C . ASP A 1 95 ? -4.014 -19.502 5.569 1.00 94.75 95 ASP A C 1
ATOM 741 O O . ASP A 1 95 ? -3.221 -20.297 6.066 1.00 94.75 95 ASP A O 1
ATOM 745 N N . GLU A 1 96 ? -3.590 -18.535 4.750 1.00 95.31 96 GLU A N 1
ATOM 746 C CA . GLU A 1 96 ? -2.199 -18.400 4.308 1.00 95.31 96 GLU A CA 1
ATOM 747 C C . GLU A 1 96 ? -1.652 -16.998 4.571 1.00 95.31 96 GLU A C 1
ATOM 749 O O . GLU A 1 96 ? -2.343 -15.987 4.423 1.00 95.31 96 GLU A O 1
ATOM 754 N N . VAL A 1 97 ? -0.365 -16.924 4.914 1.00 95.56 97 VAL A N 1
ATOM 755 C CA . VAL A 1 97 ? 0.373 -15.658 4.917 1.00 95.56 97 VAL A CA 1
ATOM 756 C C . VAL A 1 97 ? 0.736 -15.322 3.476 1.00 95.56 97 VAL A C 1
ATOM 758 O O . VAL A 1 97 ? 1.468 -16.059 2.819 1.00 95.56 97 VAL A O 1
ATOM 761 N N . MET A 1 98 ? 0.219 -14.203 2.980 1.00 93.69 98 MET A N 1
ATOM 762 C CA . MET A 1 98 ? 0.532 -13.713 1.645 1.00 93.69 98 MET A CA 1
ATOM 763 C C . MET A 1 98 ? 1.987 -13.263 1.617 1.00 93.69 98 MET A C 1
ATOM 765 O O . MET A 1 98 ? 2.424 -12.531 2.493 1.00 93.69 98 MET A O 1
ATOM 769 N N . GLY A 1 99 ? 2.736 -13.668 0.602 1.00 90.94 99 GLY A N 1
ATOM 770 C CA . GLY A 1 99 ? 4.128 -13.270 0.442 1.00 90.94 99 GLY A CA 1
ATOM 771 C C . GLY A 1 99 ? 4.425 -12.878 -0.991 1.00 90.94 99 GLY A C 1
ATOM 772 O O . GLY A 1 99 ? 3.688 -13.222 -1.920 1.00 90.94 99 GLY A O 1
ATOM 773 N N . ILE A 1 100 ? 5.523 -12.156 -1.158 1.00 89.44 100 ILE A N 1
ATOM 774 C CA . ILE A 1 100 ? 6.166 -12.004 -2.450 1.00 89.44 100 ILE A CA 1
ATOM 775 C C . ILE A 1 100 ? 7.609 -12.463 -2.325 1.00 89.44 100 ILE A C 1
ATOM 777 O O . ILE A 1 100 ? 8.313 -12.057 -1.402 1.00 89.44 100 ILE A O 1
ATOM 781 N N . ASP A 1 101 ? 8.015 -13.340 -3.234 1.00 88.88 101 ASP A N 1
ATOM 782 C CA . ASP A 1 101 ? 9.408 -13.734 -3.364 1.00 88.88 101 ASP A CA 1
ATOM 783 C C . ASP A 1 101 ? 10.113 -12.663 -4.197 1.00 88.88 101 ASP A C 1
ATOM 785 O O . ASP A 1 101 ? 9.912 -12.562 -5.408 1.00 88.88 101 ASP A O 1
ATOM 789 N N . ILE A 1 102 ? 10.833 -11.776 -3.515 1.00 91.25 102 ILE A N 1
ATOM 790 C CA . ILE A 1 102 ? 11.594 -10.693 -4.130 1.00 91.25 102 ILE A CA 1
ATOM 791 C C . ILE A 1 102 ? 13.020 -10.729 -3.584 1.00 91.25 102 ILE A C 1
ATOM 793 O O . ILE A 1 102 ? 13.226 -10.775 -2.369 1.00 91.25 102 ILE A O 1
ATOM 797 N N . SER A 1 103 ? 14.009 -10.716 -4.481 1.00 95.19 103 SER A N 1
ATOM 798 C CA . SER A 1 103 ? 15.415 -10.690 -4.076 1.00 95.19 103 SER A CA 1
ATOM 799 C C . SER A 1 103 ? 15.778 -9.353 -3.426 1.00 95.19 103 SER A C 1
ATOM 801 O O . SER A 1 103 ? 15.143 -8.325 -3.673 1.00 95.19 103 SER A O 1
ATOM 803 N N . ALA A 1 104 ? 16.838 -9.351 -2.615 1.00 95.81 104 ALA A N 1
ATOM 804 C CA . ALA A 1 104 ? 17.359 -8.121 -2.024 1.00 95.81 104 ALA A CA 1
ATOM 805 C C . ALA A 1 104 ? 17.759 -7.096 -3.101 1.00 95.81 104 ALA A C 1
ATOM 807 O O . ALA A 1 104 ? 17.451 -5.916 -2.954 1.00 95.81 104 ALA A O 1
ATOM 808 N N . GLU A 1 105 ? 18.349 -7.541 -4.219 1.00 97.31 105 GLU A N 1
ATOM 809 C CA . GLU A 1 105 ? 18.716 -6.638 -5.320 1.00 97.31 105 GLU A CA 1
ATOM 810 C C . GLU A 1 105 ? 17.479 -5.984 -5.950 1.00 97.31 105 GLU A C 1
ATOM 812 O O . GLU A 1 105 ? 17.471 -4.784 -6.214 1.00 97.31 105 GLU A O 1
ATOM 817 N N . ALA A 1 106 ? 16.396 -6.742 -6.146 1.00 96.75 106 ALA A N 1
ATOM 818 C CA . ALA A 1 106 ? 15.154 -6.187 -6.674 1.00 96.75 106 ALA A CA 1
ATOM 819 C C . ALA A 1 106 ? 14.512 -5.182 -5.699 1.00 96.75 106 ALA A C 1
ATOM 821 O O . ALA A 1 106 ? 13.962 -4.171 -6.140 1.00 96.75 106 ALA A O 1
ATOM 822 N N . VAL A 1 107 ? 14.623 -5.405 -4.383 1.00 96.69 107 VAL A N 1
ATOM 823 C CA . VAL A 1 107 ? 14.194 -4.424 -3.370 1.00 96.69 107 VAL A CA 1
ATOM 824 C C . VAL A 1 107 ? 14.995 -3.125 -3.488 1.00 96.69 107 VAL A C 1
ATOM 826 O O . VAL A 1 107 ? 14.388 -2.057 -3.523 1.00 96.69 107 VAL A O 1
ATOM 829 N N . GLU A 1 108 ? 16.321 -3.188 -3.628 1.00 97.88 108 GLU A N 1
ATOM 830 C CA . GLU A 1 108 ? 17.157 -1.989 -3.810 1.00 97.88 108 GLU A CA 1
ATOM 831 C C . GLU A 1 108 ? 16.759 -1.196 -5.067 1.00 97.88 108 GLU A C 1
ATOM 833 O O . GLU A 1 108 ? 16.712 0.038 -5.057 1.00 97.88 108 GLU A O 1
ATOM 838 N N . VAL A 1 109 ? 16.408 -1.881 -6.159 1.00 98.12 109 VAL A N 1
ATOM 839 C CA . VAL A 1 109 ? 15.919 -1.215 -7.375 1.00 98.12 109 VAL A CA 1
ATOM 840 C C . VAL A 1 109 ? 14.561 -0.540 -7.137 1.00 98.12 109 VAL A C 1
ATOM 842 O O . VAL A 1 109 ? 14.363 0.607 -7.554 1.00 98.12 109 VAL A O 1
ATOM 845 N N . LEU A 1 110 ? 13.638 -1.187 -6.416 1.00 97.69 110 LEU A N 1
ATOM 846 C CA . LEU A 1 110 ? 12.367 -0.570 -6.017 1.00 97.69 110 LEU A CA 1
ATOM 847 C C . LEU A 1 110 ? 12.582 0.678 -5.148 1.00 97.69 110 LEU A C 1
ATOM 849 O O . LEU A 1 110 ? 11.929 1.702 -5.368 1.00 97.69 110 LEU A O 1
ATOM 853 N N . GLU A 1 111 ? 13.523 0.638 -4.205 1.00 97.50 111 GLU A N 1
ATOM 854 C CA . GLU A 1 111 ? 13.894 1.796 -3.385 1.00 97.50 111 GLU A CA 1
ATOM 855 C C . GLU A 1 111 ? 14.408 2.957 -4.240 1.00 97.50 111 GLU A C 1
ATOM 857 O O . GLU A 1 111 ? 14.000 4.103 -4.031 1.00 97.50 111 GLU A O 1
ATOM 862 N N . ARG A 1 112 ? 15.231 2.676 -5.258 1.00 97.62 112 ARG A N 1
ATOM 863 C CA . ARG A 1 112 ? 15.718 3.692 -6.206 1.00 97.62 112 ARG A CA 1
ATOM 864 C C . ARG A 1 112 ? 14.580 4.304 -7.025 1.00 97.62 112 ARG A C 1
ATOM 866 O O . ARG A 1 112 ? 14.530 5.526 -7.161 1.00 97.62 112 ARG A O 1
ATOM 873 N N . ILE A 1 113 ? 13.614 3.507 -7.493 1.00 97.50 113 ILE A N 1
ATOM 874 C CA . ILE A 1 113 ? 12.401 4.023 -8.164 1.00 97.50 113 ILE A CA 1
ATOM 875 C C . ILE A 1 113 ? 11.640 4.995 -7.248 1.00 97.50 113 ILE A C 1
ATOM 877 O O . ILE A 1 113 ? 11.223 6.076 -7.683 1.00 97.50 113 ILE A O 1
ATOM 881 N N . VAL A 1 114 ? 11.473 4.639 -5.971 1.00 96.69 114 VAL A N 1
ATOM 882 C CA . VAL A 1 114 ? 10.803 5.485 -4.969 1.00 96.69 114 VAL A CA 1
ATOM 883 C C . VAL A 1 114 ? 11.610 6.743 -4.645 1.00 96.69 114 VAL A C 1
ATOM 885 O O . VAL A 1 114 ? 11.025 7.821 -4.455 1.00 96.69 114 VAL A O 1
ATOM 888 N N . PHE A 1 115 ? 12.937 6.632 -4.604 1.00 95.81 115 PHE A N 1
ATOM 889 C CA . PHE A 1 115 ? 13.854 7.742 -4.374 1.00 95.81 115 PHE A CA 1
ATOM 890 C C . PHE A 1 115 ? 13.747 8.799 -5.480 1.00 95.81 115 PHE A C 1
ATOM 892 O O . PHE A 1 115 ? 13.559 9.978 -5.175 1.00 95.81 115 PHE A O 1
ATOM 899 N N . GLU A 1 116 ? 13.729 8.390 -6.752 1.00 94.56 116 GLU A N 1
ATOM 900 C CA . GLU A 1 116 ? 13.498 9.301 -7.889 1.00 94.56 116 GLU A CA 1
ATOM 901 C C . GLU A 1 116 ? 12.154 10.037 -7.780 1.00 94.56 116 GLU A C 1
ATOM 903 O O . GLU A 1 116 ? 12.000 11.186 -8.197 1.00 94.56 116 GLU A O 1
ATOM 908 N N . GLY A 1 117 ? 11.184 9.423 -7.106 1.00 91.75 117 GLY A N 1
ATOM 909 C CA . GLY A 1 117 ? 9.903 10.025 -6.763 1.00 91.75 117 GLY A CA 1
ATOM 910 C C . GLY A 1 117 ? 9.953 11.115 -5.694 1.00 91.75 117 GLY A C 1
ATOM 911 O O . GLY A 1 117 ? 8.897 11.487 -5.181 1.00 91.75 117 GLY A O 1
ATOM 912 N N . TYR A 1 118 ? 11.116 11.631 -5.278 1.00 89.38 118 TYR A N 1
ATOM 913 C CA . TYR A 1 118 ? 11.188 12.704 -4.271 1.00 89.38 118 TYR A CA 1
ATOM 914 C C . TYR A 1 118 ? 10.435 13.977 -4.703 1.00 89.38 118 TYR A C 1
ATOM 916 O O . TYR A 1 118 ? 9.792 14.615 -3.873 1.00 89.38 118 TYR A O 1
ATOM 924 N N . LYS A 1 119 ? 10.432 14.296 -6.006 1.00 90.00 119 LYS A N 1
ATOM 925 C CA . LYS A 1 119 ? 9.605 15.356 -6.622 1.00 90.00 119 LYS A CA 1
ATOM 926 C C . LYS A 1 119 ? 8.285 14.838 -7.203 1.00 90.00 119 LYS A C 1
ATOM 928 O O . LYS A 1 119 ? 7.622 15.530 -7.969 1.00 90.00 119 LYS A O 1
ATOM 933 N N . GLY A 1 120 ? 7.889 13.615 -6.850 1.00 90.31 120 GLY A N 1
ATOM 934 C CA . GLY A 1 120 ? 6.684 12.974 -7.366 1.00 90.31 120 GLY A CA 1
ATOM 935 C C . GLY A 1 120 ? 6.728 12.743 -8.876 1.00 90.31 120 GLY A C 1
ATOM 936 O O . GLY A 1 120 ? 5.705 12.943 -9.526 1.00 90.31 120 GLY A O 1
ATOM 937 N N . TRP A 1 121 ? 7.898 12.381 -9.420 1.00 95.56 121 TRP A N 1
ATOM 938 C CA . TRP A 1 121 ? 8.112 12.005 -10.827 1.00 95.56 121 TRP A CA 1
ATOM 939 C C . TRP A 1 121 ? 7.559 13.017 -11.846 1.00 95.56 121 TRP A C 1
ATOM 941 O O . TRP A 1 121 ? 6.867 12.657 -12.795 1.00 95.56 121 TRP A O 1
ATOM 951 N N . THR A 1 122 ? 7.799 14.310 -11.623 1.00 93.88 122 THR A N 1
ATOM 952 C CA . THR A 1 122 ? 7.287 15.379 -12.502 1.00 93.88 122 THR A CA 1
ATOM 953 C C . THR A 1 122 ? 8.191 15.722 -13.675 1.00 93.88 122 THR A C 1
ATOM 955 O O . THR A 1 122 ? 7.748 16.419 -14.583 1.00 93.88 122 THR A O 1
ATOM 958 N N . ASP A 1 123 ? 9.459 15.322 -13.626 1.00 93.88 123 ASP A N 1
ATOM 959 C CA . ASP A 1 123 ? 10.464 15.720 -14.602 1.00 93.88 123 ASP A CA 1
ATOM 960 C C . ASP A 1 123 ? 10.964 14.546 -15.450 1.00 93.88 123 ASP A C 1
ATOM 962 O O . ASP A 1 123 ? 10.847 13.372 -15.093 1.00 93.88 123 ASP A O 1
ATOM 966 N N . SER A 1 124 ? 11.522 14.893 -16.608 1.00 93.50 124 SER A N 1
ATOM 967 C CA . SER A 1 124 ? 11.984 13.934 -17.609 1.00 93.50 124 SER A CA 1
ATOM 968 C C . SER A 1 124 ? 13.227 13.155 -17.179 1.00 93.50 124 SER A C 1
ATOM 970 O O . SER A 1 124 ? 13.486 12.081 -17.725 1.00 93.50 124 SER A O 1
ATOM 972 N N . ILE A 1 125 ? 14.001 13.666 -16.214 1.00 93.94 125 ILE A N 1
ATOM 973 C CA . ILE A 1 125 ? 15.164 12.953 -15.682 1.00 93.94 125 ILE A CA 1
ATOM 974 C C . ILE A 1 125 ? 14.662 11.783 -14.844 1.00 93.94 125 ILE A C 1
ATOM 976 O O . ILE A 1 125 ? 15.045 10.650 -15.131 1.00 93.94 125 ILE A O 1
ATOM 980 N N . SER A 1 126 ? 13.761 12.035 -13.890 1.00 92.62 126 SER A N 1
ATOM 981 C CA . SER A 1 126 ? 13.139 10.979 -13.089 1.00 92.62 126 SER A CA 1
ATOM 982 C C . SER A 1 126 ? 12.403 9.964 -13.960 1.00 92.62 126 SER A C 1
ATOM 984 O O . SER A 1 126 ? 12.525 8.769 -13.715 1.00 92.62 126 SER A O 1
ATOM 986 N N . GLU A 1 127 ? 11.697 10.396 -15.012 1.00 95.12 127 GLU A N 1
ATOM 987 C CA . GLU A 1 127 ? 11.077 9.460 -15.960 1.00 95.12 127 GLU A CA 1
ATOM 988 C C . GLU A 1 127 ? 12.113 8.528 -16.604 1.00 95.12 127 GLU A C 1
ATOM 990 O O . GLU A 1 127 ? 11.934 7.310 -16.611 1.00 95.12 127 GLU A O 1
ATOM 995 N N . ARG A 1 128 ? 13.214 9.078 -17.126 1.00 95.69 128 ARG A N 1
ATOM 996 C CA . ARG A 1 128 ? 14.274 8.274 -17.747 1.00 95.69 128 ARG A CA 1
ATOM 997 C C . ARG A 1 128 ? 14.913 7.304 -16.751 1.00 95.69 128 ARG A C 1
ATOM 999 O O . ARG A 1 128 ? 15.167 6.161 -17.118 1.00 95.69 128 ARG A O 1
ATOM 1006 N N . MET A 1 129 ? 15.156 7.745 -15.517 1.00 97.06 129 MET A N 1
ATOM 1007 C CA . MET A 1 129 ? 15.727 6.896 -14.468 1.00 97.06 129 MET A CA 1
ATOM 1008 C C . MET A 1 129 ? 14.782 5.756 -14.092 1.00 97.06 129 MET A C 1
ATOM 1010 O O . MET A 1 129 ? 15.210 4.609 -14.059 1.00 97.06 129 MET A O 1
ATOM 1014 N N . VAL A 1 130 ? 13.488 6.039 -13.900 1.00 97.25 130 VAL A N 1
ATOM 1015 C CA . VAL A 1 130 ? 12.477 5.004 -13.634 1.00 97.25 130 VAL A CA 1
ATOM 1016 C C . VAL A 1 130 ? 12.460 3.957 -14.741 1.00 97.25 130 VAL A C 1
ATOM 1018 O O . VAL A 1 130 ? 12.441 2.773 -14.435 1.00 97.25 130 VAL A O 1
ATOM 1021 N N . ARG A 1 131 ? 12.507 4.363 -16.016 1.00 96.88 131 ARG A N 1
ATOM 1022 C CA . ARG A 1 131 ? 12.540 3.411 -17.140 1.00 96.88 131 ARG A CA 1
ATOM 1023 C C . ARG A 1 131 ? 13.767 2.499 -17.076 1.00 96.88 131 ARG A C 1
ATOM 1025 O O . ARG A 1 131 ? 13.610 1.295 -17.208 1.00 96.88 131 ARG A O 1
ATOM 1032 N N . SER A 1 132 ? 14.941 3.063 -16.791 1.00 97.38 132 SER A N 1
ATOM 1033 C CA . SER A 1 132 ? 16.170 2.283 -16.602 1.00 97.38 132 SER A CA 1
ATOM 1034 C C . SER A 1 132 ? 16.057 1.303 -15.432 1.00 97.38 132 SER A C 1
ATOM 1036 O O . SER A 1 132 ? 16.475 0.164 -15.552 1.00 97.38 132 SER A O 1
ATOM 1038 N N . PHE A 1 133 ? 15.462 1.708 -14.310 1.00 98.19 133 PHE A N 1
ATOM 1039 C CA . PHE A 1 133 ? 15.266 0.812 -13.165 1.00 98.19 133 PHE A CA 1
ATOM 1040 C C . PHE A 1 133 ? 14.212 -0.264 -13.426 1.00 98.19 133 PHE A C 1
ATOM 1042 O O . PHE A 1 133 ? 14.279 -1.348 -12.858 1.00 98.19 133 PHE A O 1
ATOM 1049 N N . VAL A 1 134 ? 13.237 0.006 -14.292 1.00 97.56 134 VAL A N 1
ATOM 1050 C CA . VAL A 1 134 ? 12.323 -1.032 -14.772 1.00 97.56 134 VAL A CA 1
ATOM 1051 C C . VAL A 1 134 ? 13.070 -2.044 -15.643 1.00 97.56 134 VAL A C 1
ATOM 1053 O O . VAL A 1 134 ? 12.839 -3.237 -15.468 1.00 97.56 134 VAL A O 1
ATOM 1056 N N . ASP A 1 135 ? 13.983 -1.603 -16.515 1.00 97.56 135 ASP A N 1
ATOM 1057 C CA . ASP A 1 135 ? 14.860 -2.515 -17.262 1.00 97.56 135 ASP A CA 1
ATOM 1058 C C . ASP A 1 135 ? 15.674 -3.399 -16.295 1.00 97.56 135 ASP A C 1
ATOM 1060 O O . ASP A 1 135 ? 15.642 -4.622 -16.430 1.00 97.56 135 ASP A O 1
ATOM 1064 N N . ASP A 1 136 ? 16.280 -2.814 -15.252 1.00 97.88 136 ASP A N 1
ATOM 1065 C CA . ASP A 1 136 ? 17.004 -3.559 -14.206 1.00 97.88 136 ASP A CA 1
ATOM 1066 C C . ASP A 1 136 ? 16.098 -4.618 -13.530 1.00 97.88 136 ASP A C 1
ATOM 1068 O O . ASP A 1 136 ? 16.493 -5.770 -13.344 1.00 97.88 136 ASP A O 1
ATOM 1072 N N . LEU A 1 137 ? 14.844 -4.275 -13.195 1.00 97.00 137 LEU A N 1
ATOM 1073 C CA . LEU A 1 137 ? 13.882 -5.236 -12.630 1.00 97.00 137 LEU A CA 1
ATOM 1074 C C . LEU A 1 137 ? 13.522 -6.361 -13.607 1.00 97.00 137 LEU A C 1
ATOM 1076 O O . LEU A 1 137 ? 13.265 -7.483 -13.171 1.00 97.00 137 LEU A O 1
ATOM 1080 N N . ILE A 1 138 ? 13.459 -6.082 -14.910 1.00 96.31 138 ILE A N 1
ATOM 1081 C CA . ILE A 1 138 ? 13.196 -7.102 -15.933 1.00 96.31 138 ILE A CA 1
ATOM 1082 C C . ILE A 1 138 ? 14.385 -8.053 -16.050 1.00 96.31 138 ILE A C 1
ATOM 1084 O O . ILE A 1 138 ? 14.174 -9.264 -16.106 1.00 96.31 138 ILE A O 1
ATOM 1088 N N . GLU A 1 139 ? 15.614 -7.534 -16.050 1.00 96.75 139 GLU A N 1
ATOM 1089 C CA . GLU A 1 139 ? 16.835 -8.349 -16.077 1.00 96.75 139 GLU A CA 1
ATOM 1090 C C . GLU A 1 139 ? 16.926 -9.280 -14.861 1.00 96.75 139 GLU A C 1
ATOM 1092 O O . GLU A 1 139 ? 17.333 -10.435 -14.990 1.00 96.75 139 GLU A O 1
ATOM 1097 N N . LEU A 1 140 ? 16.453 -8.815 -13.702 1.00 95.88 140 LEU A N 1
ATOM 1098 C CA . LEU A 1 140 ? 16.329 -9.611 -12.479 1.00 95.88 140 LEU A CA 1
ATOM 1099 C C . LEU A 1 140 ? 15.119 -10.566 -12.474 1.00 95.88 140 LEU A C 1
ATOM 1101 O O . LEU A 1 140 ? 14.941 -11.322 -11.521 1.00 95.88 140 LEU A O 1
ATOM 1105 N N . GLY A 1 141 ? 14.253 -10.530 -13.492 1.00 95.19 141 GLY A N 1
ATOM 1106 C CA . GLY A 1 141 ? 13.012 -11.315 -13.534 1.00 95.19 141 GLY A CA 1
ATOM 1107 C C . GLY A 1 141 ? 11.964 -10.894 -12.493 1.00 95.19 141 GLY A C 1
ATOM 1108 O O . GLY A 1 141 ? 11.023 -11.640 -12.231 1.00 95.19 141 GLY A O 1
ATOM 1109 N N . ALA A 1 142 ? 12.115 -9.708 -11.903 1.00 94.94 142 ALA A N 1
ATOM 1110 C CA . ALA A 1 142 ? 11.327 -9.210 -10.778 1.00 94.94 142 ALA A CA 1
ATOM 1111 C C . ALA A 1 142 ? 10.325 -8.106 -11.161 1.00 94.94 142 ALA A C 1
ATOM 1113 O O . ALA A 1 142 ? 9.577 -7.625 -10.305 1.00 94.94 142 ALA A O 1
ATOM 1114 N N . TYR A 1 143 ? 10.284 -7.675 -12.429 1.00 96.06 143 TYR A N 1
ATOM 1115 C CA . TYR A 1 143 ? 9.343 -6.639 -12.848 1.00 96.06 143 TYR A CA 1
ATOM 1116 C C . TYR A 1 143 ? 7.893 -7.125 -12.767 1.00 96.06 143 TYR A C 1
ATOM 1118 O O . TYR A 1 143 ? 7.415 -7.923 -13.573 1.00 96.06 143 TYR A O 1
ATOM 1126 N N . ASN A 1 144 ? 7.174 -6.566 -11.800 1.00 94.31 144 ASN A N 1
ATOM 1127 C CA . ASN A 1 144 ? 5.732 -6.647 -11.684 1.00 94.31 144 ASN A CA 1
ATOM 1128 C C . ASN A 1 144 ? 5.197 -5.231 -11.456 1.00 94.31 144 ASN A C 1
ATOM 1130 O O . ASN A 1 144 ? 5.533 -4.571 -10.473 1.00 94.31 144 ASN A O 1
ATOM 1134 N N . ARG A 1 145 ? 4.357 -4.758 -12.376 1.00 95.25 145 ARG A N 1
ATOM 1135 C CA . ARG A 1 145 ? 3.798 -3.404 -12.336 1.00 95.25 145 ARG A CA 1
ATOM 1136 C C . ARG A 1 145 ? 3.076 -3.103 -11.018 1.00 95.25 145 ARG A C 1
ATOM 1138 O O . ARG A 1 145 ? 3.317 -2.060 -10.410 1.00 95.25 145 ARG A O 1
ATOM 1145 N N . ASP A 1 146 ? 2.202 -4.004 -10.582 1.00 94.25 146 ASP A N 1
ATOM 1146 C CA . ASP A 1 146 ? 1.385 -3.804 -9.383 1.00 94.25 146 ASP A CA 1
ATOM 1147 C C . ASP A 1 146 ? 2.255 -3.776 -8.127 1.00 94.25 146 ASP A C 1
ATOM 1149 O O . ASP A 1 146 ? 2.005 -2.987 -7.216 1.00 94.25 146 ASP A O 1
ATOM 1153 N N . LEU A 1 147 ? 3.331 -4.565 -8.114 1.00 94.75 147 LEU A N 1
ATOM 1154 C CA . LEU A 1 147 ? 4.349 -4.521 -7.071 1.00 94.75 147 LEU A CA 1
ATOM 1155 C C . LEU A 1 147 ? 5.068 -3.171 -7.023 1.00 94.75 147 LEU A C 1
ATOM 1157 O O . LEU A 1 147 ? 5.169 -2.590 -5.945 1.00 94.75 147 LEU A O 1
ATOM 1161 N N . VAL A 1 148 ? 5.536 -2.649 -8.164 1.00 96.75 148 VAL A N 1
ATOM 1162 C CA . VAL A 1 148 ? 6.223 -1.345 -8.228 1.00 96.75 148 VAL A CA 1
ATOM 1163 C C . VAL A 1 148 ? 5.324 -0.240 -7.668 1.00 96.75 148 VAL A C 1
ATOM 1165 O O . VAL A 1 148 ? 5.749 0.561 -6.829 1.00 96.75 148 VAL A O 1
ATOM 1168 N N . LEU A 1 149 ? 4.053 -0.221 -8.077 1.00 96.75 149 LEU A N 1
ATOM 1169 C CA . LEU A 1 149 ? 3.083 0.765 -7.604 1.00 96.75 149 LEU A CA 1
ATOM 1170 C C . LEU A 1 149 ? 2.744 0.581 -6.119 1.00 96.75 149 LEU A C 1
ATOM 1172 O O . LEU A 1 149 ? 2.696 1.562 -5.375 1.00 96.75 149 LEU A O 1
ATOM 1176 N N . ALA A 1 150 ? 2.533 -0.654 -5.659 1.00 94.88 150 ALA A N 1
ATOM 1177 C CA . ALA A 1 150 ? 2.259 -0.941 -4.253 1.00 94.88 150 ALA A CA 1
ATOM 1178 C C . ALA A 1 150 ? 3.446 -0.580 -3.349 1.00 94.88 150 ALA A C 1
ATOM 1180 O O . ALA A 1 150 ? 3.241 -0.035 -2.263 1.00 94.88 150 ALA A O 1
ATOM 1181 N N . TYR A 1 151 ? 4.676 -0.811 -3.813 1.00 95.44 151 TYR A N 1
ATOM 1182 C CA . TYR A 1 151 ? 5.887 -0.442 -3.092 1.00 95.44 151 TYR A CA 1
ATOM 1183 C C . TYR A 1 151 ? 6.006 1.081 -2.960 1.00 95.44 151 TYR A C 1
ATOM 1185 O O . TYR A 1 151 ? 6.209 1.597 -1.860 1.00 95.44 151 TYR A O 1
ATOM 1193 N N . ALA A 1 152 ? 5.764 1.823 -4.046 1.00 95.94 152 ALA A N 1
ATOM 1194 C CA . ALA A 1 152 ? 5.741 3.284 -4.020 1.00 95.94 152 ALA A CA 1
ATOM 1195 C C . ALA A 1 152 ? 4.680 3.857 -3.062 1.00 95.94 152 ALA A C 1
ATOM 1197 O O . ALA A 1 152 ? 4.952 4.815 -2.332 1.00 95.94 152 ALA A O 1
ATOM 1198 N N . ARG A 1 153 ? 3.494 3.240 -3.001 1.00 94.31 153 ARG A N 1
ATOM 1199 C CA . ARG A 1 153 ? 2.392 3.634 -2.101 1.00 94.31 153 ARG A CA 1
ATOM 1200 C C . ARG A 1 153 ? 2.691 3.463 -0.613 1.00 94.31 153 ARG A C 1
ATOM 1202 O O . ARG A 1 153 ? 1.919 3.948 0.204 1.00 94.31 153 ARG A O 1
ATOM 1209 N N . GLN A 1 154 ? 3.789 2.806 -0.233 1.00 90.69 154 GLN A N 1
ATOM 1210 C CA . GLN A 1 154 ? 4.178 2.715 1.177 1.00 90.69 154 GLN A CA 1
ATOM 1211 C C . GLN A 1 154 ? 4.669 4.054 1.746 1.00 90.69 154 GLN A C 1
ATOM 1213 O O . GLN A 1 154 ? 4.634 4.244 2.958 1.00 90.69 154 GLN A O 1
ATOM 1218 N N . THR A 1 155 ? 5.153 4.964 0.893 1.00 88.75 155 THR A N 1
ATOM 1219 C CA . THR A 1 155 ? 5.770 6.229 1.336 1.00 8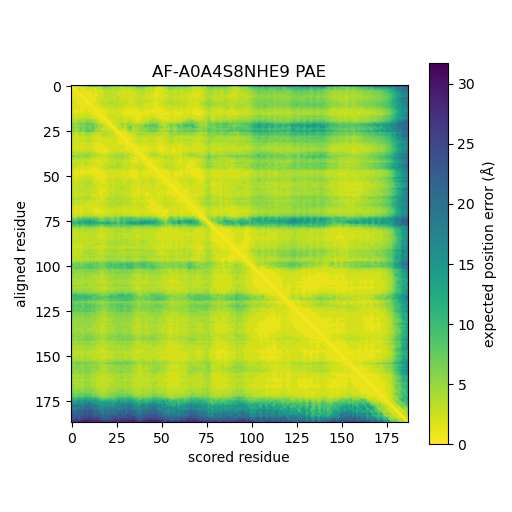8.75 1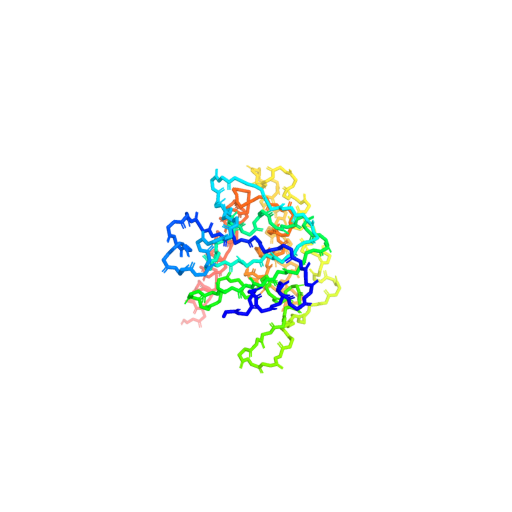55 THR A CA 1
ATOM 1220 C C . THR A 1 155 ? 5.330 7.454 0.537 1.00 88.75 155 THR A C 1
ATOM 1222 O O . THR A 1 155 ? 5.638 8.585 0.924 1.00 88.75 155 THR A O 1
ATOM 1225 N N . LYS A 1 156 ? 4.638 7.268 -0.592 1.00 91.94 156 LYS A N 1
ATOM 1226 C CA . LYS A 1 156 ? 4.246 8.347 -1.504 1.00 91.94 156 LYS A CA 1
ATOM 1227 C C . LYS A 1 156 ? 2.731 8.487 -1.564 1.00 91.94 156 LYS A C 1
ATOM 1229 O O . LYS A 1 156 ? 1.998 7.506 -1.566 1.00 91.94 156 LYS A O 1
ATOM 1234 N N . TYR A 1 157 ? 2.277 9.731 -1.692 1.00 91.00 157 TYR A N 1
ATOM 1235 C CA . TYR A 1 157 ? 0.869 10.056 -1.918 1.00 91.00 157 TYR A CA 1
ATOM 1236 C C . TYR A 1 157 ? 0.389 9.544 -3.285 1.00 91.00 157 TYR A C 1
ATOM 1238 O O . TYR A 1 157 ? 1.124 9.630 -4.273 1.00 91.00 157 TYR A O 1
ATOM 1246 N N . GLU A 1 158 ? -0.871 9.121 -3.380 1.00 92.12 158 GLU A N 1
ATOM 1247 C CA . GLU A 1 158 ? -1.496 8.562 -4.586 1.00 92.12 158 GLU A CA 1
ATOM 1248 C C . GLU A 1 158 ? -1.415 9.529 -5.762 1.00 92.12 158 GLU A C 1
ATOM 1250 O O . GLU A 1 158 ? -1.172 9.119 -6.889 1.00 92.12 158 GLU A O 1
ATOM 1255 N N . SER A 1 159 ? -1.536 10.836 -5.519 1.00 91.56 159 SER A N 1
ATOM 1256 C CA . SER A 1 159 ? -1.407 11.849 -6.577 1.00 91.56 159 SER A CA 1
ATOM 1257 C C . SER A 1 159 ? -0.031 11.845 -7.251 1.00 91.56 159 SER A C 1
ATOM 1259 O O . SER A 1 159 ? 0.085 12.187 -8.428 1.00 91.56 159 SER A O 1
ATOM 1261 N N . SER A 1 160 ? 1.015 11.458 -6.516 1.00 93.25 160 SER A N 1
ATOM 1262 C CA . SER A 1 160 ? 2.362 11.276 -7.057 1.00 93.25 160 SER A CA 1
ATOM 1263 C C . SER A 1 160 ? 2.497 9.902 -7.709 1.00 93.25 160 SER A C 1
ATOM 1265 O O . SER A 1 160 ? 3.045 9.807 -8.803 1.00 93.25 160 SER A O 1
ATOM 1267 N N . VAL A 1 161 ? 1.940 8.850 -7.099 1.00 96.12 161 VAL A N 1
ATOM 1268 C CA . VAL A 1 161 ? 1.951 7.490 -7.666 1.00 96.12 161 VAL A CA 1
ATOM 1269 C C . VAL A 1 161 ? 1.217 7.426 -9.010 1.00 96.12 161 VAL A C 1
ATOM 1271 O O . VAL A 1 161 ? 1.701 6.767 -9.917 1.00 96.12 161 VAL A O 1
ATOM 1274 N N . GLN A 1 162 ? 0.152 8.203 -9.219 1.00 95.44 162 GLN A N 1
ATOM 1275 C CA . GLN A 1 162 ? -0.520 8.340 -10.523 1.00 95.44 162 GLN A CA 1
ATOM 1276 C C . GLN A 1 162 ? 0.402 8.840 -11.647 1.00 95.44 162 GLN A C 1
ATOM 1278 O O . GLN A 1 162 ? 0.116 8.645 -12.827 1.00 95.44 162 GLN A O 1
ATOM 1283 N N . ARG A 1 163 ? 1.501 9.533 -11.321 1.00 96.00 163 ARG A N 1
ATOM 1284 C CA . ARG A 1 163 ? 2.511 9.918 -12.318 1.00 96.00 163 ARG A CA 1
ATOM 1285 C C . ARG A 1 163 ? 3.467 8.773 -12.606 1.00 96.00 163 ARG A C 1
ATOM 1287 O O . ARG A 1 163 ? 3.744 8.529 -13.774 1.00 96.00 163 ARG A O 1
ATOM 1294 N N . LEU A 1 164 ? 3.903 8.050 -11.573 1.00 97.44 164 LEU A N 1
ATOM 1295 C CA . LEU A 1 164 ? 4.655 6.807 -11.750 1.00 97.44 164 LEU A CA 1
ATOM 1296 C C . LEU A 1 164 ? 3.866 5.816 -12.616 1.00 97.44 164 LEU A C 1
ATOM 1298 O O . LEU A 1 164 ? 4.405 5.275 -13.572 1.00 97.44 164 LEU A O 1
ATOM 1302 N N . GLU A 1 165 ? 2.571 5.664 -12.352 1.00 97.12 165 GLU A N 1
ATOM 1303 C CA . GLU A 1 165 ? 1.657 4.830 -13.129 1.00 97.12 165 GLU A CA 1
ATOM 1304 C C . GLU A 1 165 ? 1.671 5.183 -14.622 1.00 97.12 165 GLU A C 1
ATOM 1306 O O . GLU A 1 165 ? 1.855 4.305 -15.459 1.00 97.12 165 GLU A O 1
ATOM 1311 N N . LYS A 1 166 ? 1.601 6.476 -14.964 1.00 96.75 166 LYS A N 1
ATOM 1312 C CA . LYS A 1 166 ? 1.688 6.944 -16.359 1.00 96.75 166 LYS A CA 1
ATOM 1313 C C . LYS A 1 166 ? 3.039 6.654 -17.013 1.00 96.75 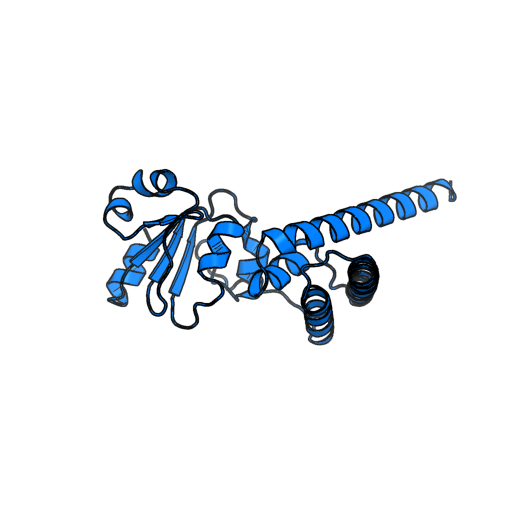166 LYS A C 1
ATOM 1315 O O . LYS A 1 166 ? 3.092 6.399 -18.220 1.00 96.75 166 LYS A O 1
ATOM 1320 N N . ILE A 1 167 ? 4.127 6.721 -16.246 1.00 96.81 167 ILE A N 1
ATOM 1321 C CA . ILE A 1 167 ? 5.465 6.364 -16.735 1.00 96.81 167 ILE A CA 1
ATOM 1322 C C . ILE A 1 167 ? 5.495 4.872 -17.076 1.00 96.81 167 ILE A C 1
ATOM 1324 O O . ILE A 1 167 ? 5.904 4.518 -18.184 1.00 96.81 167 ILE A O 1
ATOM 1328 N N . LEU A 1 168 ? 4.997 4.020 -16.175 1.00 97.44 168 LEU A N 1
ATOM 1329 C CA . LEU A 1 168 ? 4.906 2.574 -16.392 1.00 97.44 168 LEU A CA 1
ATOM 1330 C C . LEU A 1 168 ? 3.973 2.232 -17.563 1.00 97.44 168 LEU A C 1
ATOM 1332 O O . LEU A 1 168 ? 4.352 1.442 -18.416 1.00 97.44 168 LEU A O 1
ATOM 1336 N N . ASP A 1 169 ? 2.814 2.890 -17.692 1.00 96.81 169 ASP A N 1
ATOM 1337 C CA . ASP A 1 169 ? 1.909 2.729 -18.844 1.00 96.81 169 ASP A CA 1
ATOM 1338 C C . ASP A 1 169 ? 2.615 2.988 -20.169 1.00 96.81 169 ASP A C 1
ATOM 1340 O O . ASP A 1 169 ? 2.510 2.217 -21.125 1.00 96.81 169 ASP A O 1
ATOM 1344 N N . SER A 1 170 ? 3.351 4.095 -20.221 1.00 95.12 170 SER A N 1
ATOM 1345 C CA . SER A 1 170 ? 4.076 4.507 -21.416 1.00 95.12 170 SER A CA 1
ATOM 1346 C C . SER A 1 170 ? 5.232 3.554 -21.723 1.00 95.12 170 SER A C 1
ATOM 1348 O O . SER A 1 170 ? 5.546 3.317 -22.890 1.00 95.12 170 SER A O 1
ATOM 1350 N N . TYR A 1 171 ? 5.883 3.016 -20.691 1.00 95.06 171 TYR A N 1
ATOM 1351 C CA . TYR A 1 171 ? 6.925 2.001 -20.815 1.00 95.06 171 TYR A CA 1
ATOM 1352 C C . TYR A 1 171 ? 6.358 0.672 -21.342 1.00 95.06 171 TYR A C 1
ATOM 1354 O O . TYR A 1 171 ? 6.797 0.194 -22.391 1.00 95.06 171 TYR A O 1
ATOM 1362 N N . ASP A 1 172 ? 5.314 0.141 -20.703 1.00 94.62 172 ASP A N 1
ATOM 1363 C CA . ASP A 1 172 ? 4.654 -1.115 -21.078 1.00 94.62 172 ASP A CA 1
ATOM 1364 C C . ASP A 1 172 ? 4.096 -1.047 -22.509 1.00 94.62 172 ASP A C 1
ATOM 1366 O O . ASP A 1 172 ? 4.227 -1.989 -23.299 1.00 94.62 172 ASP A O 1
ATOM 1370 N N . ALA A 1 173 ? 3.497 0.089 -22.882 1.00 93.56 173 ALA A N 1
ATOM 1371 C CA . ALA A 1 173 ? 3.018 0.318 -24.237 1.00 93.56 173 ALA A CA 1
ATOM 1372 C C . ALA A 1 173 ? 4.168 0.266 -25.256 1.00 93.56 173 ALA A C 1
ATOM 137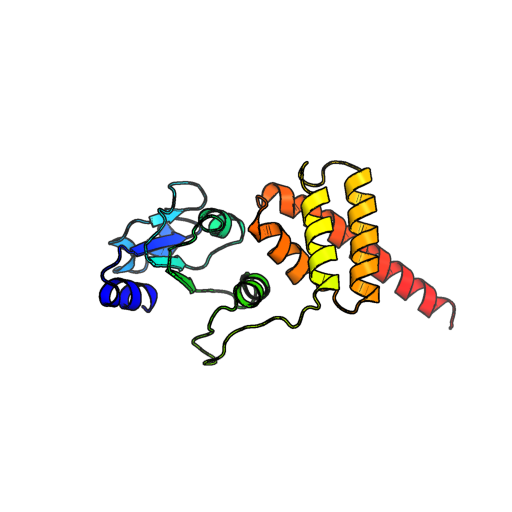4 O O . ALA A 1 173 ? 4.048 -0.424 -26.272 1.00 93.56 173 ALA A O 1
ATOM 1375 N N . ALA A 1 174 ? 5.292 0.943 -25.000 1.00 91.19 174 ALA A N 1
ATOM 1376 C CA . ALA A 1 174 ? 6.446 0.943 -25.903 1.00 91.19 174 ALA A CA 1
ATOM 1377 C C . ALA A 1 174 ? 7.072 -0.456 -26.070 1.00 91.19 174 ALA A C 1
ATOM 1379 O O . ALA A 1 174 ? 7.419 -0.852 -27.191 1.00 91.19 174 ALA A O 1
ATOM 1380 N N . ALA A 1 175 ? 7.154 -1.233 -24.986 1.00 86.62 175 ALA A N 1
ATOM 1381 C CA . ALA A 1 175 ? 7.656 -2.605 -25.010 1.00 86.62 175 ALA A CA 1
ATOM 1382 C C . ALA A 1 175 ? 6.783 -3.519 -25.891 1.00 86.62 175 ALA A C 1
ATOM 1384 O O . ALA A 1 175 ? 7.296 -4.237 -26.756 1.00 86.62 175 ALA A O 1
ATOM 1385 N N . ARG A 1 176 ? 5.450 -3.425 -25.761 1.00 84.25 176 ARG A N 1
ATOM 1386 C CA . ARG A 1 176 ? 4.496 -4.195 -26.586 1.00 84.25 176 ARG A CA 1
ATOM 1387 C C . ARG A 1 176 ? 4.628 -3.883 -28.078 1.00 84.25 176 ARG A C 1
ATOM 1389 O O . ARG A 1 176 ? 4.649 -4.802 -28.896 1.00 84.25 176 ARG A O 1
ATOM 1396 N N . HIS A 1 177 ? 4.763 -2.606 -28.440 1.00 77.94 177 HIS A N 1
ATOM 1397 C CA . HIS A 1 177 ? 4.937 -2.197 -29.840 1.00 77.94 177 HIS A CA 1
ATOM 1398 C C . HIS A 1 177 ? 6.268 -2.689 -30.428 1.00 77.94 177 HIS A C 1
ATOM 1400 O O . HIS A 1 177 ? 6.321 -3.093 -31.591 1.00 77.94 177 HIS A O 1
ATOM 1406 N N . SER A 1 178 ? 7.336 -2.686 -29.628 1.00 75.38 178 SER A N 1
ATOM 1407 C CA . SER A 1 178 ? 8.660 -3.154 -30.052 1.00 75.38 178 SER A CA 1
ATOM 1408 C C . SER A 1 178 ? 8.684 -4.666 -30.293 1.00 75.38 178 SER A C 1
ATOM 1410 O O . SER A 1 178 ? 9.235 -5.117 -31.298 1.00 75.38 178 SER A O 1
ATOM 1412 N N . SER A 1 179 ? 8.020 -5.436 -29.425 1.00 72.12 179 SER A N 1
ATOM 1413 C CA . SER A 1 179 ? 7.846 -6.886 -29.581 1.00 72.12 179 SER A CA 1
ATOM 1414 C C . SER A 1 179 ? 7.034 -7.232 -30.838 1.00 72.12 179 SER A C 1
ATOM 1416 O O . SER A 1 179 ? 7.510 -7.966 -31.704 1.00 72.12 179 SER A O 1
ATOM 1418 N N . ALA A 1 180 ? 5.875 -6.589 -31.032 1.00 66.94 180 ALA A N 1
ATOM 1419 C CA . ALA A 1 180 ? 5.014 -6.821 -32.197 1.00 66.94 180 ALA A CA 1
ATOM 1420 C C . ALA A 1 180 ? 5.691 -6.479 -33.538 1.00 66.94 180 ALA A C 1
ATOM 1422 O O . ALA A 1 180 ? 5.421 -7.111 -34.561 1.00 66.94 180 ALA A O 1
ATOM 1423 N N . ARG A 1 181 ? 6.585 -5.481 -33.552 1.00 60.28 181 ARG A N 1
ATOM 1424 C CA . ARG A 1 181 ? 7.353 -5.110 -34.748 1.00 60.28 181 ARG A CA 1
ATOM 1425 C C . ARG A 1 181 ? 8.449 -6.125 -35.079 1.00 60.28 181 ARG A C 1
ATOM 1427 O O . ARG A 1 181 ? 8.666 -6.369 -36.263 1.00 60.28 181 ARG A O 1
ATOM 1434 N N . ARG A 1 182 ? 9.112 -6.720 -34.078 1.00 60.28 182 ARG A N 1
ATOM 1435 C CA . ARG A 1 182 ? 10.120 -7.777 -34.296 1.00 60.28 182 ARG A CA 1
ATOM 1436 C C . ARG A 1 182 ? 9.485 -9.039 -34.882 1.00 60.28 182 ARG A C 1
ATOM 1438 O O . ARG A 1 182 ? 9.931 -9.486 -35.928 1.00 60.28 182 ARG A O 1
ATOM 1445 N N . SER A 1 183 ? 8.367 -9.509 -34.326 1.00 62.50 183 SER A N 1
ATOM 1446 C CA . SER A 1 183 ? 7.661 -10.698 -34.840 1.00 62.50 183 SER A CA 1
ATOM 1447 C C . SER A 1 183 ? 7.120 -10.545 -36.269 1.00 62.50 183 SER A C 1
ATOM 1449 O O . SER A 1 183 ? 6.868 -11.538 -36.939 1.00 62.50 183 SER A O 1
ATOM 1451 N N . ARG A 1 184 ? 6.932 -9.311 -36.757 1.00 59.25 184 ARG A N 1
ATOM 1452 C CA . ARG A 1 184 ? 6.461 -9.031 -38.124 1.00 59.25 184 ARG A CA 1
ATOM 1453 C C . ARG A 1 184 ? 7.589 -8.951 -39.159 1.00 59.25 184 ARG A C 1
ATOM 1455 O O . ARG A 1 184 ? 7.301 -8.952 -40.346 1.00 59.25 184 ARG A O 1
ATOM 1462 N N . LEU A 1 185 ? 8.839 -8.821 -38.716 1.00 60.88 185 LEU A N 1
ATOM 1463 C CA . LEU A 1 185 ? 10.030 -8.812 -39.575 1.00 60.88 185 LEU A CA 1
ATOM 1464 C C . LEU A 1 185 ? 10.657 -10.210 -39.720 1.00 60.88 185 LEU A C 1
ATOM 1466 O O . LEU A 1 185 ? 11.532 -10.391 -40.558 1.00 60.88 185 LEU A O 1
ATOM 1470 N N . GLU A 1 186 ? 10.212 -11.175 -38.912 1.00 57.81 186 GLU A N 1
ATOM 1471 C CA . GLU A 1 186 ? 10.636 -12.584 -38.938 1.00 57.81 186 GLU A CA 1
ATOM 1472 C C . GLU A 1 186 ? 9.655 -13.499 -39.711 1.00 57.81 186 GLU A C 1
ATOM 1474 O O . GLU A 1 186 ? 9.823 -14.718 -39.709 1.00 57.81 186 GLU A O 1
ATOM 1479 N N . LEU A 1 187 ? 8.650 -12.914 -40.381 1.00 49.56 187 LEU A N 1
ATOM 1480 C CA . LEU A 1 187 ? 7.691 -13.562 -41.292 1.00 49.56 187 LEU A CA 1
ATOM 1481 C C . LEU A 1 187 ? 7.883 -13.041 -42.719 1.00 49.56 187 LEU A C 1
ATOM 1483 O O . LEU A 1 187 ? 7.746 -13.857 -43.656 1.00 49.56 187 LEU A O 1
#

Organism: NCBI:txid574700

Sequence (187 aa):
MLGLAIARELRLPLTVLSVQKDGATHHPELAKHRIVTERSGSVADGGVVLAWCPRHKTM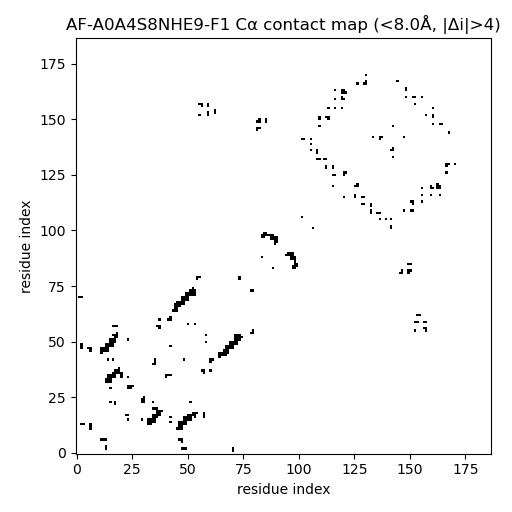EKIQHLEKSVVVLVEWIPGEMEAWAKLKQAYNIVTDEVMGIDISAEAVEVLERIVFEGYKGWTDSISERMVRSFVDDLIELGAYNRDLVLAYARQTKYESSVQRLEKILDSYDAAARHSSARRSRLEL

Foldseek 3Di:
DVLVVVCVVVVFAEEEFEQDPVLQVVDVVSVPHHYDHLVDDADDEQGEYEDRQHALSSCLRCLPHDRYHYHYDHPDPDRCLLLQQVVQHQDPVVRHRRHDDDDPVLVVLLVQLLVLCPVLQPDPVSLVSNLVSLVVCVVVVNDDLSNSLSSSSSPDRVVSSVNVNVSVVVSVVVVVVVVVVVVVVVD

Nearest PDB structures (foldseek):
  5yrq-assembly1_B  TM=4.220E-01  e=1.221E+00  Saccharomyces cerevisiae S288C
  2lqg-assembly1_A  TM=3.542E-01  e=1.221E+00  Mus musculus
  5los-assembly1_A  TM=3.176E-01  e=8.460E+00  Serendipita indica DSM 11827

Secondary structure (DSSP, 8-state):
-HHHHHHHHTT--EEEEESSHHHHHTSTTGGGSEEEETTB--PPSSSEEEEES--HHHHGGGTT-SSPEEEEE-SSTTTTHHHHHHTTPEETTTTEE------HHHHHHHHHHHHHGGGTS-SHHHHHHHHHHHHHHHHTT---HHHHHHHHTTTS-HHHHHHHHHHHHHHHHHHHHHHHHHHTT--

Solvent-accessible surface area (backbone atoms only — not comparable to full-atom values): 10544 Å² total; per-residue (Å²): 112,66,52,61,51,52,14,60,74,72,70,34,60,56,36,38,33,20,60,41,69,67,81,45,43,81,41,73,76,54,52,77,41,54,74,29,28,58,90,42,81,77,69,74,69,60,24,25,35,29,32,46,50,56,46,74,66,40,50,56,60,53,53,83,50,84,62,43,50,77,36,80,41,70,82,62,88,62,84,55,45,47,45,35,19,74,66,50,33,73,39,81,89,77,75,40,71,35,68,68,96,71,56,71,69,52,50,55,43,51,51,50,48,46,55,50,35,76,74,35,44,77,48,71,65,37,48,53,51,41,53,52,42,48,51,54,23,48,78,70,74,62,66,43,72,61,48,55,52,36,58,38,50,58,82,43,58,55,82,31,48,57,39,51,49,51,51,50,50,56,49,56,52,52,52,53,54,53,52,58,53,53,65,62,73,78,111

Radius of gyration: 19.22 Å; Cα contacts (8 Å, |Δi|>4): 240; chains: 1; bounding box: 44×35×65 Å

Mean predicted aligned error: 5.06 Å

pLDDT: mean 91.4, std 8.45, range [49.56, 98.19]